Protein AF-A0A968WIB8-F1 (afdb_monomer)

Secondary structure (DSSP, 8-state):
-BTTBS---SBPPHHHHHHS-TT-THHHHHEE-EEE-TTS-EEEPPGGG-EE-TT-GGG-SS--TT---S---PPP-S--HHHHHHHHHHHHHHHHTS--HHHHHHHHHHHHHHTTT-GGGS-PPP-SHHHHHHHHHHHHHHHTTTSS-HHHHHHHTT-HHHHHHHHHHHHHHHHHT-TTSTTS-SEEEE-TT-SS--BSS-SSSPPPSSPPTT-EEEE-STTTS-HHHHHHTTTT--TTTTTSPPPPHHHHHH-TTPPPPTT-

Foldseek 3Di:
DFQPDEDQPAADALVLLPLDDQQQQLSCQQWPQWYAHPVLWIDGDASRSTGGRPPDQCPQPPRCRPPNDHDRPDDQDPDDQLNVLLVVLLVCLVVVQWGDPSSQVSLLVLQCVSNVNDSVPSPDQDTGSVSNNVSSLSSCCSRCPPNPCNLVSCVVVVNNVVVLVVVLVVLVCLQVCHPPNVFAEQKWKWATPDNDTDTPDGRRGYDDPDHDPNIDMDGYGHPPSDCVVSCPRCPPPDPQAVSDDWDDPVVCVVPVVDDTRPPD

Radius of gyration: 20.92 Å; Cα contacts (8 Å, |Δi|>4): 361; chains: 1; bounding box: 60×48×55 Å

Nearest PDB structures (foldseek):
  3ihv-assembly2_B  TM=7.021E-01  e=1.249E-07  Bacteroides thetaiotaomicron VPI-5482
  2wzh-assembly1_A  TM=3.037E-01  e=9.921E+00  Bacteroides thetaiotaomicron VPI-5482

pLDDT: mean 92.24, std 7.3, range [57.16, 98.94]

Solvent-accessible surface area (backbone atoms only — not comparable to full-atom values): 15477 Å² total; per-residue (Å²): 73,38,57,89,36,68,87,70,85,56,60,44,51,57,64,62,60,64,68,42,56,97,70,36,58,51,42,69,46,40,43,29,57,48,33,32,41,82,86,49,28,49,43,80,46,40,47,65,63,16,20,61,23,80,82,44,59,86,77,39,84,76,81,49,66,89,56,88,73,89,75,81,86,74,80,80,74,87,78,52,70,65,58,53,29,46,52,49,22,48,50,39,20,65,78,62,72,17,58,39,76,66,20,49,52,35,45,46,55,50,40,20,55,37,34,78,64,37,65,86,73,59,64,85,81,54,72,46,38,70,51,33,51,52,47,49,60,50,48,51,49,68,74,45,56,91,58,82,47,64,69,59,56,24,50,78,68,76,36,43,66,61,52,54,53,51,52,42,50,50,48,50,33,40,48,70,44,34,84,92,40,53,48,43,20,48,46,45,35,30,63,75,81,36,75,68,94,62,66,73,51,62,83,74,36,61,51,69,93,66,77,62,88,81,47,46,81,44,62,22,42,66,87,47,50,51,71,62,60,54,62,58,55,71,59,88,67,45,86,88,31,64,89,54,74,73,70,57,68,70,59,33,74,75,34,80,85,55,75,69,46,64,91,102

Mean predicted aligned error: 4.68 Å

Structure (mmCIF, N/CA/C/O backbone):
data_AF-A0A968WIB8-F1
#
_entry.id   AF-A0A968WIB8-F1
#
loop_
_atom_site.group_PDB
_atom_site.id
_atom_site.type_symbol
_atom_site.label_atom_id
_atom_site.label_alt_id
_atom_site.label_comp_id
_atom_site.label_asym_id
_atom_site.label_entity_id
_atom_site.label_seq_id
_atom_site.pdbx_PDB_ins_code
_atom_site.Cartn_x
_atom_site.Cartn_y
_atom_site.Cartn_z
_atom_site.occupancy
_atom_site.B_iso_or_equiv
_atom_site.auth_seq_id
_atom_site.auth_comp_id
_atom_site.auth_asym_id
_atom_site.auth_atom_id
_atom_site.pdbx_PDB_model_num
ATOM 1 N N . ARG A 1 1 ? -0.165 3.115 -17.075 1.00 80.50 1 ARG A N 1
ATOM 2 C CA . ARG A 1 1 ? -0.877 3.649 -18.266 1.00 80.50 1 AR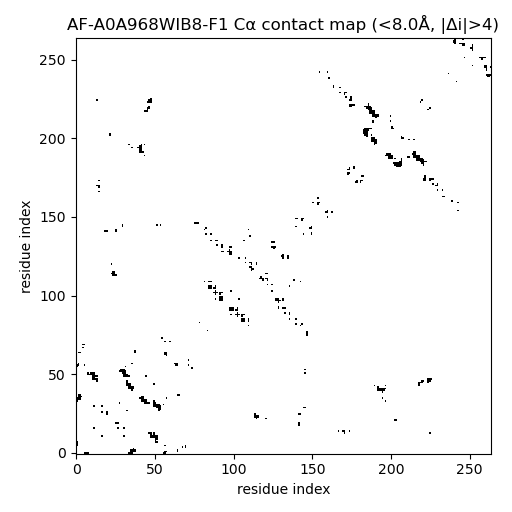G A CA 1
ATOM 3 C C . ARG A 1 1 ? -0.546 2.760 -19.459 1.00 80.50 1 ARG A C 1
ATOM 5 O O . ARG A 1 1 ? 0.463 2.068 -19.390 1.00 80.50 1 ARG A O 1
ATOM 12 N N . VAL A 1 2 ? -1.368 2.770 -20.509 1.00 80.50 2 VAL A N 1
ATOM 13 C CA . VAL A 1 2 ? -1.105 2.057 -21.773 1.00 80.50 2 VAL A CA 1
ATOM 14 C C . VAL A 1 2 ? -1.183 3.067 -22.911 1.00 80.50 2 VAL A C 1
ATOM 16 O O . VAL A 1 2 ? -2.222 3.701 -23.048 1.00 80.50 2 VAL A O 1
ATOM 19 N N . ASP A 1 3 ? -0.113 3.254 -23.683 1.00 82.81 3 ASP A N 1
ATOM 20 C CA . ASP A 1 3 ? -0.050 4.223 -24.795 1.00 82.81 3 ASP A CA 1
ATOM 21 C C . ASP A 1 3 ? -0.542 5.631 -24.395 1.00 82.81 3 ASP A C 1
ATOM 23 O O . ASP A 1 3 ? -1.421 6.225 -25.014 1.00 82.81 3 ASP A O 1
ATOM 27 N N . ASN A 1 4 ? -0.059 6.131 -23.252 1.00 78.50 4 ASN A N 1
ATOM 28 C CA . ASN A 1 4 ? -0.495 7.396 -22.644 1.00 78.50 4 ASN A CA 1
ATOM 29 C C . ASN A 1 4 ? -2.006 7.486 -22.296 1.00 78.50 4 ASN A C 1
ATOM 31 O O . ASN A 1 4 ? -2.505 8.555 -21.949 1.00 78.50 4 ASN A O 1
ATOM 35 N N . ARG A 1 5 ? -2.738 6.365 -22.327 1.00 79.69 5 ARG A N 1
ATOM 36 C CA . ARG A 1 5 ? -4.152 6.242 -21.937 1.00 79.69 5 ARG A CA 1
ATOM 37 C C . ARG A 1 5 ? -4.297 5.598 -20.558 1.00 79.69 5 ARG A C 1
ATOM 39 O O . ARG A 1 5 ? -3.466 4.794 -20.117 1.00 79.69 5 ARG A O 1
ATOM 46 N N . GLY A 1 6 ? -5.414 5.909 -19.905 1.00 74.69 6 GLY A N 1
ATOM 47 C CA . GLY A 1 6 ? -5.711 5.504 -18.535 1.00 74.69 6 GLY A CA 1
ATOM 48 C C . GLY A 1 6 ? -5.267 6.559 -17.524 1.00 74.69 6 GLY A C 1
ATOM 49 O O . GLY A 1 6 ? -4.248 7.233 -17.701 1.00 74.69 6 GLY A O 1
ATOM 50 N N . ASN A 1 7 ? -6.052 6.704 -16.459 1.00 67.31 7 ASN A N 1
ATOM 51 C CA . ASN A 1 7 ? -5.778 7.674 -15.411 1.00 67.31 7 ASN A CA 1
ATOM 52 C C . ASN A 1 7 ? -4.487 7.297 -14.655 1.00 67.31 7 ASN A C 1
ATOM 54 O O . ASN A 1 7 ? -4.222 6.128 -14.389 1.00 67.31 7 ASN A O 1
ATOM 58 N N . GLY A 1 8 ? -3.655 8.292 -14.351 1.00 70.19 8 GLY A N 1
ATOM 59 C CA . GLY A 1 8 ? -2.491 8.152 -13.470 1.00 70.19 8 GLY A CA 1
ATOM 60 C C . GLY A 1 8 ? -2.461 9.222 -12.383 1.00 70.19 8 GLY A C 1
ATOM 61 O O . GLY A 1 8 ? -1.379 9.584 -11.950 1.00 70.19 8 GLY A O 1
ATOM 62 N N . ALA A 1 9 ? -3.620 9.790 -12.039 1.00 73.94 9 ALA A N 1
ATOM 63 C CA . ALA A 1 9 ? -3.769 10.829 -11.025 1.00 73.94 9 ALA A CA 1
ATOM 64 C C . ALA A 1 9 ? -3.683 10.277 -9.595 1.00 73.94 9 ALA A C 1
ATOM 66 O O . ALA A 1 9 ? -3.374 11.027 -8.678 1.00 73.94 9 ALA A O 1
ATOM 67 N N . LEU A 1 10 ? -3.935 8.977 -9.403 1.00 82.12 10 LEU A N 1
ATOM 68 C CA . LEU A 1 10 ? -3.711 8.299 -8.129 1.00 82.12 10 LEU A CA 1
ATOM 69 C C . LEU A 1 10 ? -2.297 7.721 -8.115 1.00 82.12 10 LEU A C 1
ATOM 71 O O . LEU A 1 10 ? -2.035 6.669 -8.703 1.00 82.12 10 LEU A O 1
ATOM 75 N N . THR A 1 11 ? -1.386 8.442 -7.471 1.00 86.88 11 THR A N 1
ATOM 76 C CA . THR A 1 11 ? -0.007 8.010 -7.239 1.00 86.88 11 THR A CA 1
ATOM 77 C C . THR A 1 11 ? 0.104 7.290 -5.902 1.00 86.88 11 THR A C 1
ATOM 79 O O . THR A 1 11 ? -0.433 7.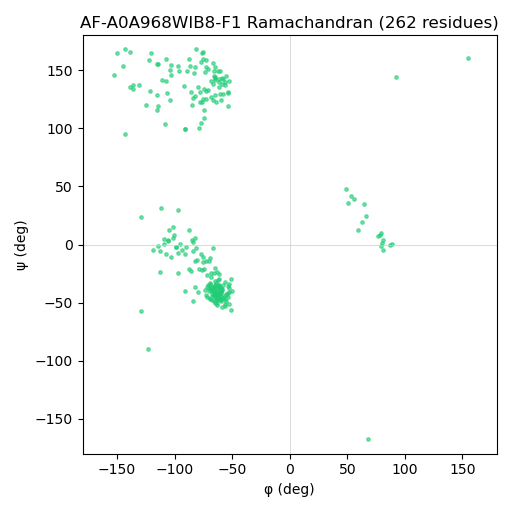760 -4.898 1.00 86.88 11 THR A O 1
ATOM 82 N N . VAL A 1 12 ? 0.827 6.175 -5.870 1.00 91.50 12 VAL A N 1
ATOM 83 C CA . VAL A 1 12 ? 1.180 5.494 -4.620 1.00 91.50 12 VAL A CA 1
ATOM 84 C C . VAL A 1 12 ? 2.401 6.197 -4.038 1.00 91.50 12 VAL A C 1
ATOM 86 O O . VAL A 1 12 ? 3.395 6.385 -4.736 1.00 91.50 12 VAL A O 1
ATOM 89 N N . LEU A 1 13 ? 2.334 6.598 -2.767 1.00 92.19 13 LEU A N 1
ATOM 90 C CA . LEU A 1 13 ? 3.478 7.226 -2.108 1.00 92.19 13 LEU A CA 1
ATOM 91 C C . LEU A 1 13 ? 4.647 6.230 -1.993 1.00 92.19 13 LEU A C 1
ATOM 93 O O . LEU A 1 13 ? 4.405 5.054 -1.700 1.00 92.19 13 LEU A O 1
ATOM 97 N N . PRO A 1 14 ? 5.907 6.683 -2.131 1.00 93.88 14 PRO A N 1
ATOM 98 C CA . PRO A 1 14 ? 7.088 5.841 -1.922 1.00 93.88 14 PRO A CA 1
ATOM 99 C C . PRO A 1 14 ? 7.072 5.071 -0.593 1.00 93.88 14 PRO A C 1
ATOM 101 O O . PRO A 1 14 ? 7.396 3.886 -0.548 1.00 93.88 14 PRO A O 1
ATOM 104 N N . THR A 1 15 ? 6.616 5.711 0.484 1.00 93.69 15 THR A N 1
ATOM 105 C CA . THR A 1 15 ? 6.463 5.088 1.807 1.00 93.69 15 THR A CA 1
ATOM 106 C C . THR A 1 15 ? 5.423 3.971 1.813 1.00 93.69 15 THR A C 1
ATOM 108 O O . THR A 1 15 ? 5.639 2.939 2.435 1.00 93.69 15 THR A O 1
ATOM 111 N N . THR A 1 16 ? 4.321 4.112 1.070 1.00 94.94 16 THR A N 1
ATOM 112 C CA . THR A 1 16 ? 3.328 3.038 0.910 1.00 94.94 16 THR A CA 1
ATOM 113 C C . THR A 1 16 ? 3.883 1.871 0.096 1.00 94.94 16 THR A C 1
ATOM 115 O O . THR A 1 16 ? 3.625 0.726 0.453 1.00 94.94 16 THR A O 1
ATOM 118 N N . PHE A 1 17 ? 4.670 2.128 -0.957 1.00 96.00 17 PHE A N 1
ATOM 119 C CA . PHE A 1 17 ? 5.332 1.065 -1.726 1.00 96.00 17 PHE A CA 1
ATOM 120 C C . PHE A 1 17 ? 6.230 0.201 -0.830 1.00 96.00 17 PHE A C 1
ATOM 122 O O . PHE A 1 17 ? 6.150 -1.025 -0.873 1.00 96.00 17 PHE A O 1
ATOM 129 N N . TYR A 1 18 ? 7.025 0.844 0.027 1.00 96.06 18 TYR A N 1
ATOM 130 C CA . TYR A 1 18 ? 7.938 0.166 0.949 1.00 96.06 18 TYR A CA 1
ATOM 131 C C . TYR A 1 18 ? 7.308 -0.297 2.266 1.00 96.06 18 TYR A C 1
ATOM 133 O O . TYR A 1 18 ? 7.955 -1.018 3.021 1.00 96.06 18 TYR A O 1
ATOM 141 N N . ALA A 1 19 ? 6.042 0.038 2.528 1.00 96.38 19 ALA A N 1
ATOM 142 C CA . ALA A 1 19 ? 5.283 -0.569 3.620 1.00 96.38 19 ALA A CA 1
ATOM 143 C C . ALA A 1 19 ? 4.975 -2.053 3.345 1.00 96.38 19 ALA A C 1
ATOM 145 O O . ALA A 1 19 ? 4.786 -2.831 4.281 1.00 96.38 19 ALA A O 1
ATOM 146 N N . TYR A 1 20 ? 4.952 -2.463 2.072 1.00 97.62 20 TYR A N 1
ATOM 147 C CA . TYR A 1 20 ? 4.936 -3.873 1.699 1.00 97.62 20 TYR A CA 1
ATOM 148 C C . TYR A 1 20 ? 6.337 -4.465 1.836 1.00 97.62 20 TYR A C 1
ATOM 150 O O . TYR A 1 20 ? 7.308 -3.930 1.296 1.00 97.62 20 TYR A O 1
ATOM 158 N N . THR A 1 21 ? 6.442 -5.617 2.492 1.00 95.38 21 THR A N 1
ATOM 159 C CA . THR A 1 21 ? 7.706 -6.361 2.565 1.00 95.38 21 THR A CA 1
ATOM 160 C C . THR A 1 21 ? 8.010 -7.069 1.240 1.00 95.38 21 THR A C 1
ATOM 162 O O . THR A 1 21 ? 7.138 -7.216 0.382 1.00 95.38 21 THR A O 1
ATOM 165 N N . ALA A 1 22 ? 9.251 -7.536 1.067 1.00 94.25 22 ALA A N 1
ATOM 166 C CA . ALA A 1 22 ? 9.724 -8.117 -0.191 1.00 94.25 22 ALA A CA 1
ATOM 167 C C . ALA A 1 22 ? 8.842 -9.248 -0.743 1.00 94.25 22 ALA A C 1
ATOM 169 O O . ALA A 1 22 ? 8.617 -9.304 -1.953 1.00 94.25 22 ALA A O 1
ATOM 170 N N . ASN A 1 23 ? 8.300 -10.086 0.144 1.00 96.00 23 ASN A N 1
ATOM 171 C CA . ASN A 1 23 ? 7.502 -11.259 -0.215 1.00 96.00 23 ASN A CA 1
ATOM 172 C C . ASN A 1 23 ? 5.985 -11.010 -0.219 1.00 96.00 23 ASN A C 1
ATOM 174 O O . ASN A 1 23 ? 5.218 -11.941 -0.466 1.00 96.00 23 ASN A O 1
ATOM 178 N N . ASP A 1 24 ? 5.531 -9.791 0.079 1.00 98.12 24 ASP A N 1
ATOM 179 C CA . ASP A 1 24 ? 4.106 -9.476 0.044 1.00 98.12 24 ASP A CA 1
ATOM 180 C C . ASP A 1 24 ? 3.632 -9.355 -1.412 1.00 98.12 24 ASP A C 1
ATOM 182 O O . ASP A 1 24 ? 3.943 -8.395 -2.123 1.00 98.12 24 ASP A O 1
ATOM 186 N N . THR A 1 25 ? 2.851 -10.340 -1.858 1.00 97.38 25 THR A N 1
ATOM 187 C CA . THR A 1 25 ? 2.376 -10.442 -3.248 1.00 97.38 25 THR A CA 1
ATOM 188 C C . THR A 1 25 ? 1.440 -9.298 -3.639 1.00 97.38 25 THR A C 1
ATOM 190 O O . THR A 1 25 ? 1.278 -8.998 -4.824 1.00 97.38 25 THR A O 1
ATOM 193 N N . ARG A 1 26 ? 0.841 -8.607 -2.658 1.00 98.06 26 ARG A N 1
ATOM 194 C CA . ARG A 1 26 ? -0.061 -7.478 -2.906 1.00 98.06 26 ARG A CA 1
ATOM 195 C C . ARG A 1 26 ? 0.672 -6.274 -3.462 1.00 98.06 26 ARG A C 1
ATOM 197 O O . ARG A 1 26 ? 0.048 -5.515 -4.197 1.00 98.06 26 ARG A O 1
ATOM 204 N N . ARG A 1 27 ? 1.966 -6.097 -3.160 1.00 97.00 27 ARG A N 1
ATOM 205 C CA . ARG A 1 27 ? 2.746 -4.954 -3.657 1.00 97.00 27 ARG A CA 1
ATOM 206 C C . ARG A 1 27 ? 2.636 -4.841 -5.168 1.00 97.00 27 ARG A C 1
ATOM 208 O O . ARG A 1 27 ? 2.274 -3.783 -5.663 1.00 97.00 27 ARG A O 1
ATOM 215 N N . ASP A 1 28 ? 2.886 -5.928 -5.891 1.00 93.88 28 ASP A N 1
ATOM 216 C CA . ASP A 1 28 ? 2.965 -5.896 -7.355 1.00 93.88 28 ASP A CA 1
ATOM 217 C C . ASP A 1 28 ? 1.576 -5.773 -8.011 1.00 93.88 28 ASP A C 1
ATOM 219 O O . ASP A 1 28 ? 1.448 -5.272 -9.134 1.00 93.88 28 ASP A O 1
ATOM 223 N N . VAL A 1 29 ? 0.513 -6.147 -7.285 1.00 94.19 29 VAL A N 1
ATOM 224 C CA . VAL A 1 29 ? -0.892 -5.941 -7.679 1.00 94.19 29 VAL A CA 1
ATOM 225 C C . VAL A 1 29 ? -1.356 -4.507 -7.399 1.00 94.19 29 VAL A C 1
ATOM 227 O O . VAL A 1 29 ? -2.044 -3.911 -8.227 1.00 94.19 29 VAL A O 1
ATOM 230 N N . THR A 1 30 ? -0.967 -3.928 -6.267 1.00 95.44 30 THR A N 1
ATOM 231 C CA . THR A 1 30 ? -1.376 -2.583 -5.843 1.00 95.44 30 THR A CA 1
ATOM 232 C C . THR A 1 30 ? -0.532 -1.488 -6.490 1.00 95.44 30 THR A C 1
ATOM 234 O O . THR A 1 30 ? -1.047 -0.433 -6.838 1.00 95.44 30 THR A O 1
ATOM 237 N N . CYS A 1 31 ? 0.764 -1.719 -6.676 1.00 94.81 31 CYS A N 1
ATOM 238 C CA . CYS A 1 31 ? 1.723 -0.721 -7.129 1.00 94.81 31 CYS A CA 1
ATOM 239 C C . CYS A 1 31 ? 2.143 -1.020 -8.569 1.00 94.81 31 CYS A C 1
ATOM 241 O O . CYS A 1 31 ? 2.957 -1.907 -8.824 1.00 94.81 31 CYS A O 1
ATOM 243 N N . ALA A 1 32 ? 1.618 -0.269 -9.536 1.00 93.31 32 ALA A N 1
ATOM 244 C CA . ALA A 1 32 ? 2.046 -0.406 -10.923 1.00 93.31 32 ALA A CA 1
ATOM 245 C C . ALA A 1 32 ? 3.404 0.286 -11.133 1.00 93.31 32 ALA A C 1
ATOM 247 O O . ALA A 1 32 ? 3.485 1.512 -11.230 1.00 93.31 32 ALA A O 1
ATOM 248 N N . THR A 1 33 ? 4.466 -0.513 -11.241 1.00 93.25 33 THR A N 1
ATOM 249 C CA . THR A 1 33 ? 5.867 -0.075 -11.406 1.00 93.25 33 THR A CA 1
ATOM 250 C C . THR A 1 33 ? 6.270 0.208 -12.856 1.00 93.25 33 THR A C 1
ATOM 252 O O . THR A 1 33 ? 7.423 0.531 -13.130 1.00 93.25 33 THR A O 1
ATOM 255 N N . TYR A 1 34 ? 5.335 0.110 -13.803 1.00 92.69 34 TYR A N 1
ATOM 256 C CA . TYR A 1 34 ? 5.600 0.292 -15.227 1.00 92.69 34 TYR A CA 1
ATOM 257 C C . TYR A 1 34 ? 4.455 1.007 -15.960 1.00 92.69 34 TYR A C 1
ATOM 259 O O . TYR A 1 34 ? 3.343 1.213 -15.455 1.00 92.69 34 TYR A O 1
ATOM 267 N N . ASN A 1 35 ? 4.757 1.408 -17.188 1.00 91.75 35 ASN A N 1
ATOM 268 C CA . ASN A 1 35 ? 3.817 1.776 -18.234 1.00 91.75 35 ASN A CA 1
ATOM 269 C C . ASN A 1 35 ? 3.927 0.784 -19.387 1.00 91.75 35 ASN A C 1
ATOM 271 O O . ASN A 1 35 ? 4.976 0.182 -19.581 1.00 91.75 35 ASN A O 1
ATOM 275 N N . VAL A 1 36 ? 2.858 0.651 -20.164 1.00 91.19 36 VAL A N 1
ATOM 276 C CA . VAL A 1 36 ? 2.860 -0.127 -21.403 1.00 91.19 36 VAL A CA 1
ATOM 277 C C . VAL A 1 36 ? 2.838 0.839 -22.584 1.00 91.19 36 VAL A C 1
ATOM 279 O O . VAL A 1 36 ? 2.034 1.772 -22.619 1.00 91.19 36 VAL A O 1
ATOM 282 N N . ASN A 1 37 ? 3.733 0.643 -23.541 1.00 90.12 37 ASN A N 1
ATOM 283 C CA . ASN A 1 37 ? 3.827 1.427 -24.768 1.00 90.12 37 ASN A CA 1
ATOM 284 C C . ASN A 1 37 ? 2.808 0.944 -25.813 1.00 90.12 37 ASN A C 1
ATOM 286 O O . ASN A 1 37 ? 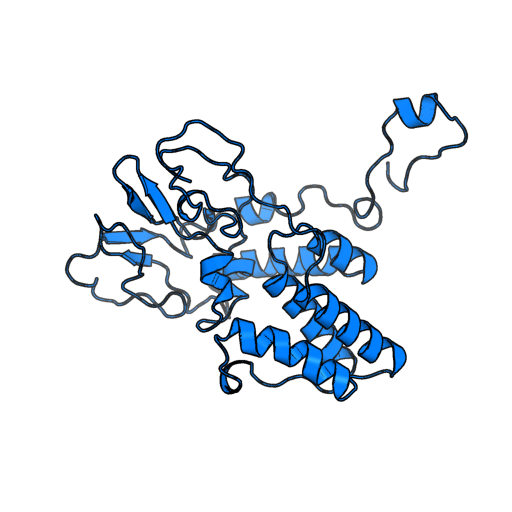2.233 -0.136 -25.685 1.00 90.12 37 ASN A O 1
ATOM 290 N 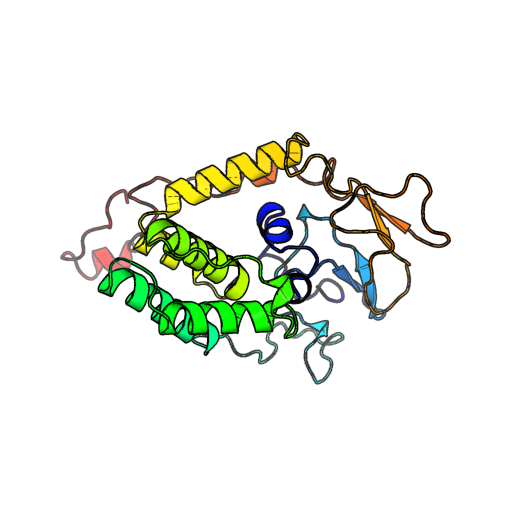N . ALA A 1 38 ? 2.614 1.716 -26.887 1.00 85.94 38 ALA A N 1
ATOM 291 C CA . ALA A 1 38 ? 1.727 1.351 -27.999 1.00 85.94 38 ALA A CA 1
ATOM 292 C C . ALA A 1 38 ? 2.036 -0.026 -28.614 1.00 85.94 38 ALA A C 1
ATOM 294 O O . ALA A 1 38 ? 1.130 -0.758 -29.000 1.00 85.94 38 ALA A O 1
ATOM 295 N N . ASN A 1 39 ? 3.319 -0.389 -28.683 1.00 87.62 39 ASN A N 1
ATOM 296 C CA . ASN A 1 39 ? 3.793 -1.670 -29.209 1.00 87.62 39 ASN A CA 1
ATOM 297 C C . ASN A 1 39 ? 3.724 -2.820 -28.182 1.00 87.62 39 ASN A C 1
ATOM 299 O O . ASN A 1 39 ? 4.218 -3.908 -28.459 1.00 87.62 39 ASN A O 1
ATOM 303 N N . GLY A 1 40 ? 3.155 -2.584 -26.996 1.00 88.50 40 GLY A N 1
ATOM 304 C CA . GLY A 1 40 ? 3.028 -3.572 -25.927 1.00 88.50 40 GLY A CA 1
ATOM 305 C C . GLY A 1 40 ? 4.285 -3.772 -25.080 1.00 88.50 40 GLY A C 1
ATOM 306 O O . GLY A 1 40 ? 4.219 -4.502 -24.093 1.00 88.50 40 GLY A O 1
ATOM 307 N N . THR A 1 41 ? 5.413 -3.130 -25.408 1.00 92.88 41 THR A N 1
ATOM 308 C CA . THR A 1 41 ? 6.591 -3.194 -24.537 1.00 92.88 41 THR A CA 1
ATOM 309 C C . THR A 1 41 ? 6.376 -2.356 -23.291 1.00 92.88 41 THR A C 1
ATOM 311 O O . THR A 1 41 ? 5.640 -1.368 -23.295 1.00 92.88 41 THR A O 1
ATOM 314 N N . ILE A 1 42 ? 7.035 -2.735 -22.209 1.00 92.56 42 ILE A N 1
ATOM 315 C CA . ILE A 1 42 ? 6.969 -1.992 -20.958 1.00 92.56 42 ILE A CA 1
ATOM 316 C C . ILE A 1 42 ? 8.055 -0.917 -20.885 1.00 92.56 42 ILE A C 1
ATOM 318 O O . ILE A 1 42 ? 9.161 -1.077 -21.402 1.00 92.56 42 ILE A O 1
ATOM 322 N N . ALA A 1 43 ? 7.748 0.165 -20.182 1.00 92.56 43 ALA A N 1
ATOM 323 C CA . ALA A 1 43 ? 8.706 1.160 -19.727 1.00 92.56 43 ALA A CA 1
ATOM 324 C C . ALA A 1 43 ? 8.624 1.251 -18.196 1.00 92.56 43 ALA A C 1
ATOM 326 O O . ALA A 1 43 ? 7.509 1.341 -17.667 1.00 92.56 43 ALA A O 1
ATOM 327 N N . PRO A 1 44 ? 9.750 1.221 -17.464 1.00 92.75 44 PRO A N 1
ATOM 328 C CA . PRO A 1 44 ? 9.722 1.346 -16.014 1.00 92.75 44 PRO A CA 1
ATOM 329 C C . PRO A 1 44 ? 9.206 2.723 -15.599 1.00 92.75 44 PRO A C 1
ATOM 331 O O . PRO A 1 44 ? 9.352 3.714 -16.316 1.00 92.75 44 PRO A O 1
ATOM 334 N N . ARG A 1 45 ? 8.621 2.787 -14.409 1.00 90.75 45 ARG A N 1
ATOM 335 C CA . ARG A 1 45 ? 8.350 4.043 -13.710 1.00 90.75 45 ARG A CA 1
ATOM 336 C C . ARG A 1 45 ? 9.452 4.310 -12.709 1.00 90.75 45 ARG A C 1
ATOM 338 O O . ARG A 1 45 ? 10.051 3.374 -12.197 1.00 90.75 45 ARG A O 1
ATOM 345 N N . GLN A 1 46 ? 9.678 5.577 -12.396 1.00 90.88 46 GLN A N 1
ATOM 346 C CA . GLN A 1 46 ? 10.415 5.931 -11.186 1.00 90.88 46 GLN A CA 1
ATOM 347 C C . GLN A 1 46 ? 9.534 5.683 -9.956 1.00 90.88 46 GLN A C 1
ATOM 349 O O . GLN A 1 46 ? 8.305 5.700 -10.056 1.00 90.88 46 GLN A O 1
ATOM 354 N N . LEU A 1 47 ? 10.148 5.528 -8.784 1.00 91.50 47 LEU A N 1
ATOM 355 C CA . LEU A 1 47 ? 9.439 5.293 -7.522 1.00 91.50 47 LEU A CA 1
ATOM 356 C C . LEU A 1 47 ? 8.353 6.350 -7.238 1.00 91.50 47 LEU A C 1
ATOM 358 O O . LEU A 1 47 ? 7.235 6.008 -6.866 1.00 91.50 47 LEU A O 1
ATOM 362 N N . ARG A 1 48 ? 8.638 7.633 -7.495 1.00 88.12 48 ARG A N 1
ATOM 363 C CA . ARG A 1 48 ? 7.665 8.736 -7.335 1.00 88.12 48 ARG A CA 1
ATOM 364 C C . ARG A 1 48 ? 6.516 8.743 -8.355 1.00 88.12 48 ARG A C 1
ATOM 366 O O . ARG A 1 48 ? 5.579 9.520 -8.214 1.00 88.12 48 ARG A O 1
ATOM 373 N N . GLU A 1 49 ? 6.606 7.943 -9.415 1.00 88.81 49 GLU A N 1
ATOM 374 C CA . GLU A 1 49 ? 5.627 7.897 -10.510 1.00 88.81 49 GLU A CA 1
ATOM 375 C C . GLU A 1 49 ? 4.748 6.646 -10.454 1.00 88.81 49 GLU A C 1
ATOM 377 O O . GLU A 1 49 ? 3.958 6.413 -11.377 1.00 88.81 49 GLU A O 1
ATOM 382 N N . ILE A 1 50 ? 4.906 5.817 -9.418 1.00 91.12 50 ILE A N 1
ATOM 383 C CA . ILE A 1 50 ? 4.090 4.625 -9.212 1.00 91.12 50 ILE A CA 1
ATOM 384 C C . ILE A 1 50 ? 2.635 5.049 -9.038 1.00 91.12 50 ILE A C 1
ATOM 386 O O . ILE A 1 50 ? 2.312 6.003 -8.331 1.00 91.12 50 ILE A O 1
ATOM 390 N N . VAL A 1 51 ? 1.747 4.324 -9.708 1.00 91.62 51 VAL A N 1
ATOM 391 C CA . VAL A 1 51 ? 0.301 4.552 -9.660 1.00 91.62 51 VAL A CA 1
ATOM 392 C C . VAL A 1 51 ? -0.409 3.315 -9.139 1.00 91.62 51 VAL A C 1
ATOM 394 O O . VAL A 1 51 ? 0.171 2.226 -9.118 1.00 91.62 51 VAL A O 1
ATOM 397 N N . ASP A 1 52 ? -1.668 3.485 -8.749 1.00 91.38 52 ASP A N 1
ATOM 398 C CA . ASP A 1 52 ? -2.517 2.355 -8.387 1.00 91.38 52 ASP A CA 1
ATOM 399 C C . ASP A 1 52 ? -2.630 1.351 -9.548 1.00 91.38 52 ASP A C 1
ATOM 401 O O . ASP A 1 52 ? -2.887 1.699 -10.706 1.00 91.38 52 ASP A O 1
ATOM 405 N N . GLY A 1 53 ? -2.387 0.091 -9.216 1.00 92.00 53 GLY A N 1
ATOM 406 C CA . GLY A 1 53 ? -2.386 -1.042 -10.117 1.00 92.00 53 GLY A CA 1
ATOM 407 C C . GLY A 1 53 ? -3.631 -1.920 -10.019 1.00 92.00 53 GLY A C 1
ATOM 408 O O . GLY A 1 53 ? -3.816 -2.763 -10.898 1.00 92.00 53 GLY A O 1
ATOM 409 N N . LYS A 1 54 ? -4.507 -1.746 -9.020 1.00 89.88 54 LYS A N 1
ATOM 410 C CA . LYS A 1 54 ? -5.681 -2.625 -8.847 1.00 89.88 54 LYS A CA 1
ATOM 411 C C . LYS A 1 54 ? -6.646 -2.572 -10.031 1.00 89.88 54 LYS A C 1
ATOM 413 O O . LYS A 1 54 ? -7.254 -3.580 -10.377 1.00 89.88 54 LYS A O 1
ATOM 418 N N . TYR A 1 55 ? -6.725 -1.422 -10.696 1.00 86.75 55 TYR A N 1
ATOM 419 C CA . TYR A 1 55 ? -7.618 -1.184 -11.835 1.00 86.75 55 TYR A CA 1
ATOM 420 C C . TYR A 1 55 ? -6.858 -1.013 -13.158 1.00 86.75 55 TYR A C 1
ATOM 422 O O . TYR A 1 55 ? -7.264 -0.247 -14.038 1.00 86.75 55 TYR A O 1
ATOM 430 N N . ARG A 1 56 ? -5.704 -1.682 -13.297 1.00 86.56 56 ARG A N 1
ATOM 431 C CA . ARG A 1 56 ? -4.818 -1.498 -14.450 1.00 86.56 56 ARG A CA 1
ATOM 432 C C . ARG A 1 56 ? -5.416 -2.033 -15.748 1.00 86.56 56 ARG A C 1
ATOM 434 O O . ARG A 1 56 ? -6.040 -3.090 -15.806 1.00 86.56 56 ARG A O 1
ATOM 441 N N . ARG A 1 57 ? -5.181 -1.280 -16.820 1.00 86.12 57 ARG A N 1
ATOM 442 C CA . ARG A 1 57 ? -5.806 -1.516 -18.123 1.00 86.12 57 ARG A CA 1
ATOM 443 C C . ARG A 1 57 ? -5.288 -2.768 -18.832 1.00 86.12 57 ARG A C 1
ATOM 445 O O . ARG A 1 57 ? -6.037 -3.427 -19.544 1.00 86.12 57 ARG A O 1
ATOM 452 N N . ASP A 1 58 ? -4.008 -3.067 -18.669 1.00 86.81 58 ASP A N 1
ATOM 453 C CA . ASP A 1 58 ? -3.308 -4.176 -19.316 1.00 86.81 58 ASP A CA 1
ATOM 454 C C . ASP A 1 58 ? -3.741 -5.558 -18.801 1.00 86.81 58 ASP A C 1
ATOM 456 O O . ASP A 1 58 ? -3.481 -6.554 -19.466 1.00 86.81 58 ASP A O 1
ATOM 460 N N . TRP A 1 59 ? -4.447 -5.625 -17.667 1.00 88.69 59 TRP A N 1
ATOM 461 C CA . TRP A 1 59 ? -4.991 -6.871 -17.106 1.00 88.69 59 TRP A CA 1
ATOM 462 C C . TRP A 1 59 ? -6.473 -7.099 -17.433 1.00 88.69 59 TRP A C 1
ATOM 464 O O . TRP A 1 59 ? -7.038 -8.127 -17.062 1.00 88.69 59 TRP A O 1
ATOM 474 N N . ILE A 1 60 ? -7.125 -6.162 -18.127 1.00 87.19 60 ILE A N 1
ATOM 475 C CA . ILE A 1 60 ? -8.525 -6.320 -18.530 1.00 87.19 60 ILE A CA 1
ATOM 476 C C . ILE A 1 60 ? -8.623 -7.374 -19.633 1.00 87.19 60 ILE A C 1
ATOM 478 O O . ILE A 1 60 ? -7.901 -7.318 -20.632 1.00 87.19 60 ILE A O 1
ATOM 482 N N . VAL A 1 61 ? -9.580 -8.289 -19.474 1.00 85.12 61 VAL A N 1
ATOM 483 C CA . VAL A 1 61 ? -9.934 -9.302 -20.470 1.00 85.12 61 VAL A CA 1
ATOM 484 C C . VAL A 1 61 ? -11.369 -9.051 -20.953 1.00 85.12 61 VAL A C 1
ATOM 486 O O . VAL A 1 61 ? -12.266 -8.951 -20.115 1.00 85.12 61 VAL A O 1
ATOM 489 N N . PRO A 1 62 ? -11.621 -8.970 -22.277 1.00 84.94 62 PRO A N 1
ATOM 490 C CA . PRO A 1 62 ? -10.651 -9.046 -23.378 1.00 84.94 62 PRO A CA 1
ATOM 491 C C . PRO A 1 62 ? -9.691 -7.846 -23.407 1.00 84.94 62 PRO A C 1
ATOM 493 O O . PRO A 1 62 ? -10.023 -6.776 -22.908 1.00 84.94 62 PRO A O 1
ATOM 496 N N . ASN A 1 63 ? -8.508 -8.022 -24.007 1.00 79.62 63 ASN A N 1
ATOM 497 C CA . ASN A 1 63 ? -7.460 -6.997 -24.059 1.00 79.62 63 ASN A CA 1
ATOM 498 C C . ASN A 1 63 ? -7.995 -5.666 -24.628 1.00 79.62 63 ASN A C 1
ATOM 500 O O . ASN A 1 63 ? -8.417 -5.591 -25.782 1.00 79.62 63 ASN A O 1
ATOM 504 N N . MET A 1 64 ? -7.926 -4.604 -23.820 1.00 77.12 64 MET A N 1
ATOM 505 C CA . MET A 1 64 ? -8.386 -3.255 -24.167 1.00 77.12 64 MET A CA 1
ATOM 506 C C . MET A 1 64 ? -7.249 -2.271 -24.477 1.00 77.12 64 MET A C 1
ATOM 508 O O . MET A 1 64 ? -7.498 -1.068 -24.553 1.00 77.12 64 MET A O 1
ATOM 512 N N . MET A 1 65 ? -6.004 -2.711 -24.663 1.00 78.19 65 MET A N 1
ATOM 513 C CA .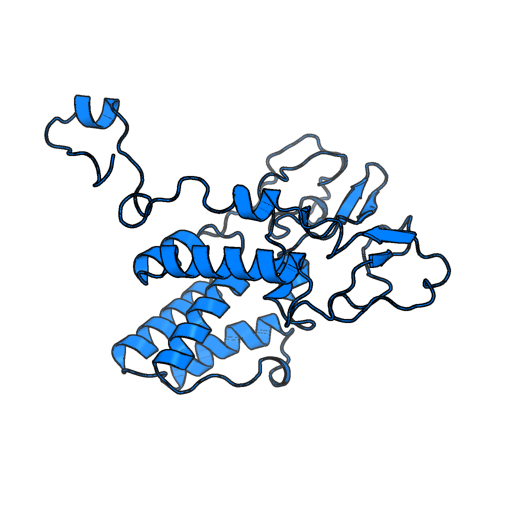 MET A 1 65 ? -4.841 -1.823 -24.820 1.00 78.19 65 MET A CA 1
ATOM 514 C C . MET A 1 65 ? -4.953 -0.855 -26.009 1.00 78.19 65 MET A C 1
ATOM 516 O O . MET A 1 65 ? -4.639 0.321 -25.856 1.00 78.19 65 MET A O 1
ATOM 520 N N . ALA A 1 66 ? -5.491 -1.299 -27.149 1.00 78.00 66 ALA A N 1
ATOM 521 C CA . ALA A 1 66 ? -5.666 -0.457 -28.340 1.00 78.00 66 ALA A CA 1
ATOM 522 C C . ALA A 1 66 ? -6.908 0.461 -28.294 1.00 78.00 66 ALA A C 1
ATOM 524 O O . ALA A 1 66 ? -7.031 1.390 -29.095 1.00 78.00 66 ALA A O 1
ATOM 525 N N . SER A 1 67 ? -7.837 0.224 -27.361 1.00 80.44 67 SER A N 1
ATOM 526 C CA . SER A 1 67 ? -9.088 0.986 -27.260 1.00 80.44 67 SER A CA 1
ATOM 527 C C . SER A 1 67 ? -8.846 2.426 -26.770 1.00 80.44 67 SER A C 1
ATOM 529 O O . SER A 1 67 ? -7.905 2.708 -26.026 1.00 80.44 67 SER A O 1
ATOM 531 N N . THR A 1 68 ? -9.690 3.374 -27.170 1.00 81.94 68 THR A N 1
ATOM 532 C CA . THR A 1 68 ? -9.684 4.757 -26.649 1.00 81.94 68 THR A CA 1
ATOM 533 C C . THR A 1 68 ? -10.598 4.937 -25.436 1.00 81.94 68 THR A C 1
ATOM 535 O O . THR A 1 68 ? -10.535 5.975 -24.777 1.00 81.94 68 THR A O 1
ATOM 538 N N . ALA A 1 69 ? -11.401 3.921 -25.096 1.00 81.06 69 ALA A N 1
ATOM 539 C CA . ALA A 1 69 ? -12.311 3.959 -23.956 1.00 81.06 69 ALA A CA 1
ATOM 540 C C . ALA A 1 69 ? -11.559 4.236 -22.644 1.00 81.06 69 ALA A C 1
ATOM 542 O O . ALA A 1 69 ? -10.445 3.743 -22.447 1.00 81.06 69 ALA A O 1
ATOM 543 N N . GLN A 1 70 ? -12.181 5.015 -21.756 1.00 76.75 70 GLN A N 1
ATOM 544 C CA . GLN A 1 70 ? -11.710 5.273 -20.385 1.00 76.75 70 GLN A CA 1
ATOM 545 C C . GLN A 1 70 ? -12.594 4.595 -19.324 1.00 76.75 70 GLN A C 1
ATOM 547 O O . GLN A 1 70 ? -12.320 4.702 -18.133 1.00 76.75 70 GLN A O 1
ATOM 552 N N . TYR A 1 71 ? -13.631 3.877 -19.761 1.00 76.44 71 TYR A N 1
ATOM 553 C CA . TYR A 1 71 ? -14.518 3.087 -18.917 1.00 76.44 71 TYR A CA 1
ATOM 554 C C . TYR A 1 71 ? -14.335 1.619 -19.279 1.00 76.44 71 TYR A C 1
ATOM 556 O O . TYR A 1 71 ? -14.542 1.227 -20.426 1.00 76.44 71 TYR A O 1
ATOM 564 N N . PHE A 1 72 ? -13.903 0.826 -18.305 1.00 76.62 72 PHE A N 1
ATOM 565 C CA . PHE A 1 72 ? -13.406 -0.531 -18.537 1.00 76.62 72 PHE A CA 1
ATOM 566 C C . PHE A 1 72 ? -14.330 -1.636 -18.025 1.00 76.62 72 PHE A C 1
ATOM 568 O O . PHE A 1 72 ? -13.953 -2.801 -18.063 1.00 76.62 72 PHE A O 1
ATOM 575 N N . GLY A 1 73 ? -15.513 -1.281 -17.512 1.00 80.31 73 GLY A N 1
ATOM 576 C CA . GLY A 1 73 ? -16.432 -2.248 -16.902 1.00 80.31 73 GLY A CA 1
ATOM 577 C C . GLY A 1 73 ? -15.857 -2.942 -15.661 1.00 80.31 73 GLY A C 1
ATOM 578 O O . GLY A 1 73 ? -16.331 -4.007 -15.283 1.00 80.31 73 GLY A O 1
ATOM 579 N N . LEU A 1 74 ? -14.823 -2.363 -15.044 1.00 85.81 74 LEU A N 1
ATOM 580 C CA . LEU A 1 74 ? -14.265 -2.852 -13.790 1.00 85.81 74 LEU A CA 1
ATOM 581 C C . LEU A 1 74 ? -15.233 -2.532 -12.651 1.00 85.81 74 LEU A C 1
ATOM 583 O O . LEU A 1 74 ? -15.697 -1.398 -12.524 1.00 85.81 74 LEU A O 1
ATOM 587 N N . ASN A 1 75 ? -15.514 -3.530 -11.817 1.00 89.62 75 ASN A N 1
ATOM 588 C CA . ASN A 1 75 ? -16.347 -3.344 -10.638 1.00 89.62 75 ASN A CA 1
ATOM 589 C C . ASN A 1 75 ? -15.551 -2.614 -9.556 1.00 89.62 75 ASN A C 1
ATOM 591 O O . ASN A 1 75 ? -14.480 -3.071 -9.152 1.00 89.62 75 ASN A O 1
ATOM 595 N N . TRP A 1 76 ? -16.098 -1.502 -9.068 1.00 90.31 76 TRP A N 1
ATOM 596 C CA . TRP A 1 76 ? -15.574 -0.855 -7.874 1.00 90.31 76 TRP A CA 1
ATOM 597 C C . TRP A 1 76 ? -15.943 -1.688 -6.646 1.00 90.31 76 TRP A C 1
ATOM 599 O O . TRP A 1 76 ? -17.115 -2.010 -6.433 1.00 90.31 76 TRP A O 1
ATOM 609 N N . VAL A 1 77 ? -14.943 -2.064 -5.853 1.00 92.56 77 VAL A N 1
ATOM 610 C CA . VAL A 1 77 ? -15.166 -2.869 -4.653 1.00 92.56 77 VAL A CA 1
ATOM 611 C C . VAL A 1 77 ? -15.769 -1.980 -3.569 1.00 92.56 77 VAL A C 1
ATOM 613 O O . VAL A 1 77 ? -15.127 -1.048 -3.100 1.00 92.56 77 VAL A O 1
ATOM 616 N N . MET A 1 78 ? -17.005 -2.285 -3.166 1.00 93.88 78 MET A N 1
ATOM 617 C CA . MET A 1 78 ? -17.666 -1.614 -2.037 1.00 93.88 78 MET A CA 1
ATOM 618 C C . MET A 1 78 ? -17.420 -2.332 -0.709 1.00 93.88 78 MET A C 1
ATOM 620 O O . MET A 1 78 ? -17.237 -1.692 0.317 1.00 93.88 78 MET A O 1
ATOM 624 N N . ILE A 1 79 ? -17.438 -3.665 -0.731 1.00 95.50 79 ILE A N 1
ATOM 625 C CA . ILE A 1 79 ? -17.136 -4.535 0.405 1.00 95.50 79 ILE A CA 1
ATOM 626 C C . ILE A 1 79 ? -16.609 -5.860 -0.137 1.00 95.50 79 ILE A C 1
ATOM 628 O O . ILE A 1 79 ? -17.037 -6.330 -1.195 1.00 95.50 79 ILE A O 1
ATOM 632 N N . ARG A 1 80 ? -15.682 -6.483 0.587 1.00 97.19 80 ARG A N 1
ATOM 633 C CA . ARG A 1 80 ? -15.174 -7.819 0.265 1.00 97.19 80 ARG A CA 1
ATOM 634 C C . ARG A 1 80 ? -14.748 -8.559 1.519 1.00 97.19 80 ARG A C 1
ATOM 636 O O . ARG A 1 80 ? -14.552 -7.967 2.573 1.00 97.19 80 ARG A O 1
ATOM 643 N N . TYR A 1 81 ? -14.566 -9.867 1.393 1.00 98.50 81 TYR A N 1
ATOM 644 C CA . TYR A 1 81 ? -14.396 -10.732 2.556 1.00 98.50 81 TYR A CA 1
ATOM 645 C C . TYR A 1 81 ? -13.189 -10.377 3.440 1.00 98.50 81 TYR A C 1
ATOM 647 O O . TYR A 1 81 ? -13.314 -10.410 4.656 1.00 98.50 81 TYR A O 1
ATOM 655 N N . SER A 1 82 ? -12.050 -9.960 2.872 1.00 98.56 82 SER A N 1
ATOM 656 C CA . SER A 1 82 ? -10.905 -9.520 3.690 1.00 98.56 82 SER A CA 1
ATOM 657 C C . SER A 1 82 ? -11.209 -8.272 4.525 1.00 98.56 82 SER A C 1
ATOM 659 O O . SER A 1 82 ? -10.709 -8.172 5.636 1.00 98.56 82 SER A O 1
ATOM 661 N N . ASP A 1 83 ? -12.043 -7.349 4.033 1.00 98.56 83 ASP A N 1
ATOM 662 C CA . ASP A 1 83 ? -12.481 -6.191 4.821 1.00 98.56 83 ASP A CA 1
ATOM 663 C C . ASP A 1 83 ? -13.363 -6.642 5.995 1.00 98.56 83 ASP A C 1
ATOM 665 O O . ASP A 1 83 ? -13.130 -6.244 7.132 1.00 98.56 83 ASP A O 1
ATOM 669 N N . VAL A 1 84 ? -14.291 -7.579 5.752 1.00 98.69 84 VAL A N 1
ATOM 670 C CA . VAL A 1 84 ? -15.122 -8.193 6.805 1.00 98.69 84 VAL A CA 1
ATOM 671 C C . VAL A 1 84 ? -14.271 -8.895 7.865 1.00 98.69 84 VAL A C 1
ATOM 673 O O . VAL A 1 84 ? -14.518 -8.711 9.051 1.00 98.69 84 VAL A O 1
ATOM 676 N N . LEU A 1 85 ? -13.255 -9.662 7.460 1.00 98.94 85 LEU A N 1
ATOM 677 C CA . LEU A 1 85 ? -12.340 -10.332 8.391 1.00 98.94 85 LEU A CA 1
ATOM 678 C C . LEU A 1 85 ? -11.569 -9.332 9.258 1.00 98.94 85 LEU A C 1
ATOM 680 O O . LEU A 1 85 ? -11.438 -9.549 10.459 1.00 98.94 85 LEU A O 1
ATOM 684 N N . LEU A 1 86 ? -11.087 -8.233 8.672 1.00 98.88 86 LEU A N 1
ATOM 685 C CA . LEU A 1 86 ? -10.354 -7.209 9.418 1.00 98.88 86 LEU A CA 1
ATOM 686 C C . LEU A 1 86 ? -11.275 -6.391 10.333 1.00 98.88 86 LEU A C 1
ATOM 688 O O . LEU A 1 86 ? -10.868 -6.077 11.444 1.00 98.88 86 LEU A O 1
ATOM 692 N N . MET A 1 87 ? -12.510 -6.089 9.916 1.00 98.69 87 MET A N 1
ATOM 693 C CA . MET A 1 87 ? -13.516 -5.471 10.793 1.00 98.69 87 MET A CA 1
ATOM 694 C C . MET A 1 87 ? -13.905 -6.397 11.950 1.00 98.69 87 MET A C 1
ATOM 696 O O . MET A 1 87 ? -14.048 -5.940 13.079 1.00 98.69 87 MET A O 1
ATOM 700 N N . PHE A 1 88 ? -14.048 -7.699 11.688 1.00 98.88 88 PHE A N 1
ATOM 701 C CA . PHE A 1 88 ? -14.310 -8.697 12.723 1.00 98.88 88 PHE A CA 1
ATOM 702 C C . PHE A 1 88 ? -13.154 -8.787 13.726 1.00 98.88 88 PHE A C 1
ATOM 704 O O . PHE A 1 88 ? -13.392 -8.724 14.928 1.00 98.88 88 PHE A O 1
ATOM 711 N N . ALA A 1 89 ? -11.907 -8.873 13.249 1.00 98.88 89 ALA A N 1
ATOM 712 C CA . ALA A 1 89 ? -10.728 -8.905 14.113 1.00 98.88 89 ALA A CA 1
ATOM 713 C C . ALA A 1 89 ? -10.609 -7.643 14.981 1.00 98.88 89 ALA A C 1
ATOM 715 O O . ALA A 1 89 ? -10.265 -7.733 16.157 1.00 98.88 89 ALA A O 1
ATOM 716 N N . GLU A 1 90 ? -10.926 -6.478 14.413 1.00 98.75 90 GLU A N 1
ATOM 717 C CA . GLU A 1 90 ? -10.974 -5.215 15.146 1.00 98.75 90 GLU A CA 1
ATOM 718 C C . GLU A 1 90 ? -12.048 -5.220 16.234 1.00 98.75 90 GLU A C 1
ATOM 720 O O . GLU A 1 90 ? -11.740 -4.963 17.393 1.00 98.75 90 GLU A O 1
ATOM 725 N N . ALA A 1 91 ? -13.288 -5.577 15.888 1.00 98.69 91 ALA A N 1
ATOM 726 C CA . ALA A 1 91 ? -14.390 -5.621 16.843 1.00 98.69 91 ALA A CA 1
ATOM 727 C C . ALA A 1 91 ? -14.110 -6.591 18.000 1.00 98.69 91 ALA A C 1
ATOM 729 O O . ALA A 1 91 ? -14.365 -6.260 19.154 1.00 98.69 91 ALA A O 1
ATOM 730 N N . GLU A 1 92 ? -13.546 -7.765 17.712 1.00 98.69 92 GLU A N 1
ATOM 731 C CA . GLU A 1 92 ? -13.146 -8.727 18.740 1.00 98.69 92 GLU A CA 1
ATOM 732 C C . GLU A 1 92 ? -12.062 -8.164 19.668 1.00 98.69 92 GLU A C 1
ATOM 734 O O . GLU A 1 92 ? -12.140 -8.378 20.878 1.00 98.69 92 GLU A O 1
ATOM 739 N N . ASN A 1 93 ? -11.077 -7.434 19.131 1.00 98.69 93 ASN A N 1
ATOM 740 C CA . ASN A 1 93 ? -10.024 -6.811 19.932 1.00 98.69 93 ASN A CA 1
ATOM 741 C C . ASN A 1 93 ? -10.586 -5.753 20.893 1.00 98.69 93 ASN A C 1
ATOM 743 O O . ASN A 1 93 ? -10.227 -5.739 22.069 1.00 98.69 93 ASN A O 1
ATOM 747 N N . GLU A 1 94 ? -11.493 -4.909 20.397 1.00 98.19 94 GLU A N 1
ATOM 748 C CA . GLU A 1 94 ? -12.180 -3.869 21.172 1.00 98.19 94 GLU A CA 1
ATOM 749 C C . GLU A 1 94 ? -13.078 -4.465 22.262 1.00 98.19 94 GLU A C 1
ATOM 751 O O . GLU A 1 94 ? -12.970 -4.111 23.435 1.00 98.19 94 GLU A O 1
ATOM 756 N N . LEU A 1 95 ? -13.940 -5.422 21.902 1.00 98.44 95 LEU A N 1
ATOM 757 C CA . LEU A 1 95 ? -14.916 -6.009 22.826 1.00 98.44 95 LEU A CA 1
ATOM 758 C C . LEU A 1 95 ? -14.268 -6.790 23.973 1.00 98.44 95 LEU A C 1
ATOM 760 O O . LEU A 1 95 ? -14.832 -6.847 25.065 1.00 98.44 95 LEU A O 1
ATOM 764 N N . ASN A 1 96 ? -13.106 -7.398 23.730 1.00 98.31 96 ASN A N 1
ATOM 765 C CA . ASN A 1 96 ? -12.440 -8.273 24.693 1.00 98.31 96 ASN A CA 1
ATOM 766 C C . ASN A 1 96 ? -11.206 -7.633 25.349 1.00 98.31 96 ASN A C 1
ATOM 768 O O . ASN A 1 96 ? -10.543 -8.294 26.150 1.00 98.31 96 ASN A O 1
ATOM 772 N N . ASN A 1 97 ? -10.897 -6.365 25.040 1.00 97.69 97 ASN A N 1
ATOM 773 C CA . ASN A 1 97 ? -9.686 -5.674 25.499 1.00 97.69 97 ASN A CA 1
ATOM 774 C C . ASN A 1 97 ? -8.403 -6.475 25.177 1.00 97.69 97 ASN A C 1
ATOM 776 O O . ASN A 1 97 ? -7.491 -6.613 25.998 1.00 97.69 97 ASN A O 1
ATOM 780 N N . GLY A 1 98 ? -8.368 -7.050 23.974 1.00 97.94 98 GLY A N 1
ATOM 781 C CA . GLY A 1 98 ? -7.288 -7.883 23.460 1.00 97.94 98 GLY A CA 1
ATOM 782 C C . GLY A 1 98 ? -7.770 -8.864 22.386 1.00 97.94 98 GLY A C 1
ATOM 783 O O . GLY A 1 98 ? -8.963 -9.166 22.309 1.00 97.94 98 GLY A O 1
ATOM 784 N N . PRO A 1 99 ? -6.860 -9.393 21.552 1.00 98.19 99 PRO A N 1
ATOM 785 C CA . PRO A 1 99 ? -7.232 -10.290 20.469 1.00 98.19 99 PRO A CA 1
ATOM 786 C C . PRO A 1 99 ? -7.734 -11.641 20.986 1.00 98.19 99 PRO A C 1
ATOM 788 O O . PRO A 1 99 ? -7.036 -12.349 21.715 1.00 98.19 99 PRO A O 1
ATOM 791 N N . THR A 1 100 ? -8.920 -12.051 20.538 1.00 98.56 100 THR A N 1
ATOM 792 C CA . THR A 1 100 ? -9.386 -13.433 20.700 1.00 98.56 100 THR A CA 1
ATOM 793 C C . THR A 1 100 ? -8.690 -14.358 19.699 1.00 98.56 100 THR A C 1
ATOM 795 O O . THR A 1 100 ? -8.129 -13.918 18.693 1.00 98.56 100 THR A O 1
ATOM 798 N N . ALA A 1 101 ? -8.765 -15.673 19.923 1.00 98.56 101 ALA A N 1
ATOM 799 C CA . ALA A 1 101 ? -8.255 -16.647 18.955 1.00 98.56 101 ALA A CA 1
ATOM 800 C C . ALA A 1 101 ? -8.924 -16.502 17.572 1.00 98.56 101 ALA A C 1
ATOM 802 O O . ALA A 1 101 ? -8.267 -16.673 16.548 1.00 98.56 101 ALA A O 1
ATOM 803 N N . ALA A 1 102 ? -10.213 -16.142 17.538 1.00 98.56 102 ALA A N 1
ATOM 804 C CA . ALA A 1 102 ? -10.937 -15.898 16.295 1.00 98.56 102 ALA A CA 1
ATOM 805 C C . ALA A 1 102 ? -10.460 -14.614 15.593 1.00 98.56 102 ALA A C 1
ATOM 807 O O . ALA A 1 102 ? -10.342 -14.600 14.367 1.00 98.56 102 ALA A O 1
ATOM 808 N N . ALA A 1 103 ? -10.143 -13.559 16.352 1.00 98.69 103 ALA A N 1
ATOM 809 C CA . ALA A 1 103 ? -9.576 -12.326 15.811 1.00 98.69 103 ALA A CA 1
ATOM 810 C C . ALA A 1 103 ? -8.220 -12.576 15.137 1.00 98.69 103 ALA A C 1
ATOM 812 O O . ALA A 1 103 ? -8.000 -12.148 14.002 1.00 98.69 103 ALA A O 1
ATOM 813 N N . ILE A 1 104 ? -7.338 -13.316 15.818 1.00 98.75 104 ILE A N 1
ATOM 814 C CA . ILE A 1 104 ? -6.014 -13.697 15.305 1.00 98.75 104 ILE A CA 1
ATOM 815 C C . ILE A 1 104 ? -6.163 -14.510 14.021 1.00 98.75 104 ILE A C 1
ATOM 817 O O . ILE A 1 104 ? -5.551 -14.163 13.016 1.00 98.75 104 ILE A O 1
ATOM 821 N N . ASP A 1 105 ? -7.026 -15.527 14.011 1.00 98.69 105 ASP A N 1
ATOM 822 C CA . ASP A 1 105 ? -7.270 -16.350 12.822 1.00 98.69 105 ASP A CA 1
ATOM 823 C C . ASP A 1 105 ? -7.807 -15.521 11.639 1.00 98.69 105 ASP A C 1
ATOM 825 O O . ASP A 1 105 ? -7.348 -15.675 10.505 1.00 98.69 105 ASP A O 1
ATOM 829 N N . ALA A 1 106 ? -8.734 -14.589 11.879 1.00 98.88 106 ALA A N 1
ATOM 830 C CA . ALA A 1 106 ? -9.255 -13.705 10.836 1.00 98.88 106 ALA A CA 1
ATOM 831 C C . ALA A 1 106 ? -8.171 -12.783 10.249 1.00 98.88 106 ALA A C 1
ATOM 833 O O . ALA A 1 106 ? -8.079 -12.637 9.026 1.00 98.88 106 ALA A O 1
ATOM 834 N N . PHE A 1 107 ? -7.332 -12.200 11.107 1.00 98.81 107 PHE A N 1
ATOM 835 C CA . PHE A 1 107 ? -6.194 -11.374 10.710 1.00 98.81 107 PHE A CA 1
ATOM 836 C C . PHE A 1 107 ? -5.154 -12.183 9.921 1.00 98.81 107 PHE A C 1
ATOM 838 O O . PHE A 1 107 ? -4.777 -11.811 8.806 1.00 98.81 107 PHE A O 1
ATOM 845 N N . GLU A 1 108 ? -4.733 -13.333 10.448 1.00 98.75 108 GLU A N 1
ATOM 846 C CA . GLU A 1 108 ? -3.730 -14.191 9.819 1.00 98.75 108 GLU A CA 1
ATOM 847 C C . GLU A 1 108 ? -4.214 -14.761 8.489 1.00 98.75 108 GLU A C 1
ATOM 849 O O . GLU A 1 108 ? -3.426 -14.825 7.552 1.00 98.75 108 GLU A O 1
ATOM 854 N N . LYS A 1 109 ? -5.506 -15.071 8.322 1.00 98.81 109 LYS A N 1
ATOM 855 C CA . LYS A 1 109 ? -6.068 -15.481 7.020 1.00 98.81 109 LYS A CA 1
ATOM 856 C C . LYS A 1 109 ? -5.810 -14.458 5.914 1.00 98.81 109 LYS A C 1
ATOM 858 O O . LYS A 1 109 ? -5.464 -14.841 4.793 1.00 98.81 109 LYS A O 1
ATOM 863 N N . VAL A 1 110 ? -5.960 -13.165 6.208 1.00 98.75 110 VAL A N 1
ATOM 864 C CA . VAL A 1 110 ? -5.681 -12.093 5.237 1.00 98.75 110 VAL A CA 1
ATOM 865 C C . VAL A 1 110 ? -4.193 -12.056 4.897 1.00 98.75 110 VAL A C 1
ATOM 867 O O . VAL A 1 110 ? -3.836 -12.009 3.714 1.00 98.75 110 VAL A O 1
ATOM 870 N N . ARG A 1 111 ? -3.332 -12.158 5.915 1.00 98.62 111 ARG A N 1
ATOM 871 C CA . ARG A 1 111 ? -1.873 -12.126 5.750 1.00 98.62 111 ARG A CA 1
ATOM 872 C C . A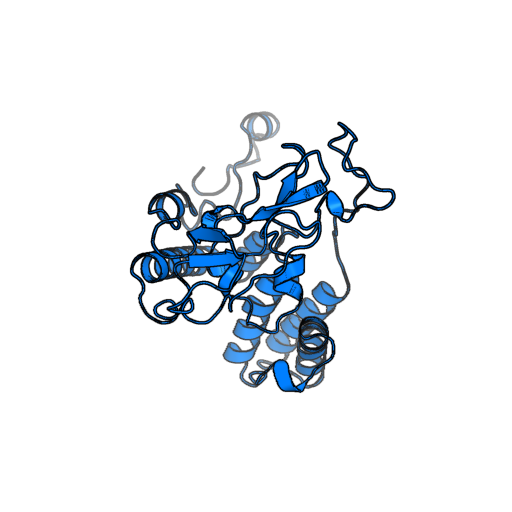RG A 1 111 ? -1.345 -13.350 5.022 1.00 98.62 111 ARG A C 1
ATOM 874 O O . ARG A 1 111 ? -0.627 -13.207 4.045 1.00 98.62 111 ARG A O 1
ATOM 881 N N . ILE A 1 112 ? -1.757 -14.553 5.403 1.00 98.62 112 ILE A N 1
ATOM 882 C CA . ILE A 1 112 ? -1.362 -15.801 4.740 1.00 98.62 112 ILE A CA 1
ATOM 883 C C . ILE A 1 112 ? -1.663 -15.709 3.243 1.00 98.62 112 ILE A C 1
ATOM 885 O O . ILE A 1 112 ? -0.795 -16.007 2.427 1.00 98.62 112 ILE A O 1
ATOM 889 N N . ARG A 1 113 ? -2.846 -15.208 2.859 1.00 98.50 113 ARG A N 1
ATOM 890 C CA . ARG A 1 113 ? -3.170 -14.972 1.445 1.00 98.50 113 ARG A CA 1
ATOM 891 C C . ARG A 1 113 ? -2.251 -13.924 0.818 1.00 98.50 113 ARG A C 1
ATOM 893 O O . ARG A 1 113 ? -1.775 -14.147 -0.291 1.00 98.50 113 ARG A O 1
ATOM 900 N N . ALA A 1 114 ? -1.986 -12.808 1.500 1.00 98.44 114 ALA A N 1
ATOM 901 C CA . ALA A 1 114 ? -1.055 -11.781 1.023 1.00 98.44 114 ALA A CA 1
ATOM 902 C C . ALA A 1 114 ? 0.355 -12.325 0.732 1.00 98.44 114 ALA A C 1
ATOM 904 O O . ALA A 1 114 ? 1.000 -11.884 -0.217 1.00 98.44 114 ALA A O 1
ATOM 905 N N . PHE A 1 115 ? 0.799 -13.336 1.476 1.00 98.25 115 PHE A N 1
ATOM 906 C CA . PHE A 1 115 ? 2.079 -14.022 1.278 1.00 98.25 115 PHE A CA 1
ATOM 907 C C . PHE A 1 115 ? 1.953 -15.326 0.468 1.00 98.25 115 PHE A C 1
ATOM 909 O O . PHE A 1 115 ? 2.713 -16.273 0.666 1.00 98.25 115 PHE A O 1
ATOM 916 N N . GLY A 1 116 ? 0.975 -15.407 -0.442 1.00 97.06 116 GLY A N 1
ATOM 917 C CA . GLY A 1 116 ? 0.842 -16.528 -1.380 1.00 97.06 116 GLY A CA 1
ATOM 918 C C . GLY A 1 116 ? 0.508 -17.872 -0.724 1.00 97.06 116 GLY A C 1
ATOM 919 O O . GLY A 1 116 ? 0.826 -18.922 -1.273 1.00 97.06 116 GLY A O 1
ATOM 920 N N . GLY A 1 117 ? -0.107 -17.854 0.459 1.00 97.81 117 GLY A N 1
ATOM 921 C CA . GLY A 1 117 ? -0.418 -19.047 1.247 1.00 97.81 117 GLY A CA 1
ATOM 922 C C . GLY A 1 117 ? 0.693 -19.471 2.210 1.00 97.81 117 GLY A C 1
ATOM 923 O O . GLY A 1 117 ? 0.524 -20.458 2.923 1.00 97.81 117 GLY A O 1
ATOM 924 N N . ASN A 1 118 ? 1.816 -18.749 2.266 1.00 97.38 118 ASN A N 1
ATOM 925 C CA . ASN A 1 118 ? 2.940 -19.121 3.114 1.00 97.38 118 ASN A CA 1
ATOM 926 C C . ASN A 1 118 ? 2.854 -18.477 4.507 1.00 97.38 118 ASN A C 1
ATOM 928 O O . ASN A 1 118 ? 3.245 -17.327 4.710 1.00 97.38 118 ASN A O 1
ATOM 932 N N . ALA A 1 119 ? 2.389 -19.256 5.485 1.00 97.00 119 ALA A N 1
ATOM 933 C CA . ALA A 1 119 ? 2.252 -18.808 6.868 1.00 97.00 119 ALA A CA 1
ATOM 934 C C . ALA A 1 119 ? 3.583 -18.430 7.542 1.00 97.00 119 ALA A C 1
ATOM 936 O O . ALA A 1 119 ? 3.576 -17.614 8.456 1.00 97.00 119 ALA A O 1
ATOM 937 N N . SER A 1 120 ? 4.737 -18.942 7.091 1.00 97.00 120 SER A N 1
ATOM 938 C CA . SER A 1 120 ? 6.023 -18.584 7.711 1.00 97.00 120 SER A CA 1
ATOM 939 C C . SER A 1 120 ? 6.482 -17.157 7.392 1.00 97.00 120 SER A C 1
ATOM 941 O O . SER A 1 120 ? 7.374 -16.638 8.059 1.00 97.00 120 SER A O 1
ATOM 943 N N . LEU A 1 121 ? 5.868 -16.509 6.396 1.00 96.88 121 LEU A N 1
ATOM 944 C CA . LEU A 1 121 ? 6.237 -15.169 5.936 1.00 96.88 121 LEU A CA 1
ATOM 945 C C . LEU A 1 121 ? 5.374 -14.054 6.537 1.00 96.88 121 LEU A C 1
ATOM 947 O O . LEU A 1 121 ? 5.692 -12.881 6.354 1.00 96.88 121 LEU A O 1
ATOM 951 N N . ILE A 1 122 ? 4.312 -14.388 7.278 1.00 96.12 122 ILE A N 1
ATOM 952 C CA . ILE A 1 122 ? 3.427 -13.380 7.879 1.00 96.12 122 ILE A CA 1
ATOM 953 C C . ILE A 1 122 ? 4.060 -12.709 9.112 1.00 96.12 122 ILE A C 1
ATOM 955 O O . ILE A 1 122 ? 3.566 -11.691 9.585 1.00 96.12 122 ILE A O 1
ATOM 959 N N . GLY A 1 123 ? 5.178 -13.223 9.631 1.00 94.56 123 GLY A N 1
ATOM 960 C CA . GLY A 1 123 ? 5.799 -12.717 10.858 1.00 94.56 123 GLY A CA 1
ATOM 961 C C . GLY A 1 123 ? 4.957 -12.988 12.110 1.00 94.56 123 GLY A C 1
ATOM 962 O O . GLY A 1 123 ? 4.017 -13.777 12.084 1.00 94.56 123 GLY A O 1
ATOM 963 N N . THR A 1 124 ? 5.303 -12.345 13.224 1.00 96.38 124 THR A N 1
ATOM 964 C CA . THR A 1 124 ? 4.615 -12.555 14.507 1.00 96.38 124 THR A CA 1
ATOM 965 C C . THR A 1 124 ? 3.355 -11.701 14.605 1.00 96.38 124 THR A C 1
ATOM 967 O O . THR A 1 124 ? 3.429 -10.477 14.482 1.00 96.38 124 THR A O 1
ATOM 970 N N . THR A 1 125 ? 2.214 -12.328 14.889 1.00 97.81 125 THR A N 1
ATOM 971 C CA . THR A 1 125 ? 0.974 -11.620 15.233 1.00 97.81 125 THR A CA 1
ATOM 972 C C . THR A 1 125 ? 1.046 -11.110 16.677 1.00 97.81 125 THR A C 1
ATOM 974 O O . THR A 1 125 ? 1.264 -11.912 17.590 1.00 97.81 125 THR A O 1
ATOM 977 N N . PRO A 1 126 ? 0.892 -9.796 16.927 1.00 97.62 126 PRO A N 1
ATOM 978 C CA . PRO A 1 126 ? 0.897 -9.265 18.287 1.00 97.62 126 PRO A CA 1
ATOM 979 C C . PRO A 1 126 ? -0.288 -9.779 19.109 1.00 97.62 126 PRO A C 1
ATOM 981 O O . PRO A 1 126 ? -1.394 -9.905 18.594 1.00 97.62 126 PRO A O 1
ATOM 984 N N . SER A 1 127 ? -0.064 -10.035 20.398 1.00 94.81 127 SER A N 1
ATOM 985 C CA . SER A 1 127 ? -1.085 -10.561 21.315 1.00 94.81 127 SER A CA 1
ATOM 986 C C . SER A 1 127 ? -1.604 -9.542 22.334 1.00 94.81 127 SER A C 1
ATOM 988 O O . SER A 1 127 ? -2.551 -9.839 23.057 1.00 94.81 127 SER A O 1
ATOM 990 N N . SER A 1 128 ? -0.998 -8.353 22.422 1.00 98.31 128 SER A N 1
ATOM 991 C CA . SER A 1 128 ? -1.529 -7.260 23.241 1.00 98.31 128 SER A CA 1
ATOM 992 C C . SER A 1 128 ? -2.613 -6.500 22.486 1.00 98.31 128 SER A C 1
ATOM 994 O O . SER A 1 128 ? -2.571 -6.421 21.259 1.00 98.31 128 SER A O 1
ATOM 996 N N . TYR A 1 129 ? -3.538 -5.888 23.226 1.00 98.56 129 TYR A N 1
ATOM 997 C CA . TYR A 1 129 ? -4.577 -5.025 22.665 1.00 98.56 129 TYR A CA 1
ATOM 998 C C . TYR A 1 129 ? -4.000 -3.955 21.724 1.00 98.56 129 TYR A C 1
ATOM 1000 O O . TYR A 1 129 ? -4.337 -3.931 20.540 1.00 98.56 129 TYR A O 1
ATOM 1008 N N . ASP A 1 130 ? -3.061 -3.135 22.213 1.00 98.56 130 ASP A N 1
ATOM 1009 C CA . ASP A 1 130 ? -2.471 -2.048 21.421 1.00 98.56 130 ASP A CA 1
ATOM 1010 C C . ASP A 1 130 ? -1.645 -2.573 20.244 1.00 98.56 130 ASP A C 1
ATOM 1012 O O . ASP A 1 130 ? -1.648 -1.999 19.153 1.00 98.56 130 ASP A O 1
ATOM 1016 N N . GLY A 1 131 ? -0.914 -3.670 20.454 1.00 98.62 131 GLY A N 1
ATOM 1017 C CA . GLY A 1 131 ? -0.090 -4.275 19.414 1.00 98.62 131 GLY A CA 1
ATOM 1018 C C . GLY A 1 131 ? -0.948 -4.810 18.274 1.00 98.62 131 GLY A C 1
ATOM 1019 O O . GLY A 1 131 ? -0.641 -4.576 17.105 1.00 98.62 131 GLY A O 1
ATOM 1020 N N . PHE A 1 132 ? -2.039 -5.496 18.608 1.00 98.81 132 PHE A N 1
ATOM 1021 C CA . PHE A 1 132 ? -2.942 -6.081 17.629 1.00 98.81 132 PHE A CA 1
ATOM 1022 C C . PHE A 1 132 ? -3.788 -5.016 16.927 1.00 98.81 132 PHE A C 1
ATOM 1024 O O . PHE A 1 132 ? -3.916 -5.059 15.705 1.00 98.81 132 PHE A O 1
ATOM 1031 N N . PHE A 1 133 ? -4.258 -3.995 17.651 1.00 98.81 133 PHE A N 1
ATOM 1032 C CA . PHE A 1 133 ? -4.920 -2.832 17.056 1.00 98.81 133 PHE A CA 1
ATOM 1033 C C . PHE A 1 133 ? -4.024 -2.152 16.013 1.00 98.81 133 PHE A C 1
ATOM 1035 O O . PHE A 1 133 ? -4.420 -1.980 14.861 1.00 98.81 133 PHE A O 1
ATOM 1042 N N . ASN A 1 134 ? -2.770 -1.845 16.362 1.00 98.56 134 ASN A N 1
ATOM 1043 C CA . ASN A 1 134 ? -1.823 -1.253 15.414 1.00 98.56 134 ASN A CA 1
ATOM 1044 C C . ASN A 1 134 ? -1.520 -2.180 14.226 1.00 98.56 134 ASN A C 1
ATOM 1046 O O . ASN A 1 134 ? -1.360 -1.703 13.098 1.00 98.56 134 ASN A O 1
ATOM 1050 N N . ALA A 1 135 ? -1.474 -3.496 14.451 1.00 98.56 135 ALA A N 1
ATOM 1051 C CA . ALA A 1 135 ? -1.337 -4.471 13.377 1.00 98.56 135 ALA A CA 1
ATOM 1052 C C . ALA A 1 135 ? -2.536 -4.422 12.416 1.00 98.56 135 ALA A C 1
ATOM 1054 O O . ALA A 1 135 ? -2.325 -4.381 11.206 1.00 98.56 135 ALA A O 1
ATOM 1055 N N . ILE A 1 136 ? -3.771 -4.331 12.920 1.00 98.75 136 ILE A N 1
ATOM 1056 C CA . ILE A 1 136 ? -4.984 -4.163 12.102 1.00 98.75 136 ILE A CA 1
ATOM 1057 C C . ILE A 1 136 ? -4.954 -2.840 11.334 1.00 98.75 136 ILE A C 1
ATOM 1059 O O . ILE A 1 136 ? -5.221 -2.830 10.132 1.00 98.75 136 ILE A O 1
ATOM 1063 N N . VAL A 1 137 ? -4.590 -1.730 11.984 1.00 98.62 137 VAL A N 1
ATOM 1064 C CA . VAL A 1 137 ? -4.474 -0.411 11.337 1.00 98.62 137 VAL A CA 1
ATOM 1065 C C . VAL A 1 137 ? -3.526 -0.478 10.138 1.00 98.62 137 VAL A C 1
ATOM 1067 O O . VAL A 1 137 ? -3.832 0.076 9.077 1.00 98.62 137 VAL A O 1
ATOM 1070 N N . ASN A 1 138 ? -2.387 -1.158 10.278 1.00 98.06 138 ASN A N 1
ATOM 1071 C CA . ASN A 1 138 ? -1.422 -1.336 9.194 1.00 98.06 138 ASN A CA 1
ATOM 1072 C C . ASN A 1 138 ? -1.926 -2.319 8.133 1.00 98.06 138 ASN A C 1
ATOM 1074 O O . ASN A 1 138 ? -1.845 -2.034 6.940 1.00 98.06 138 ASN A O 1
ATOM 1078 N N . GLU A 1 139 ? -2.507 -3.443 8.540 1.00 98.69 139 GLU A N 1
ATOM 1079 C CA . GLU A 1 139 ? -2.984 -4.466 7.613 1.00 98.69 139 GLU A CA 1
ATOM 1080 C C . GLU A 1 139 ? -4.144 -3.954 6.752 1.00 98.69 139 GLU A C 1
ATOM 1082 O O . GLU A 1 139 ? -4.166 -4.208 5.551 1.00 98.69 139 GLU A O 1
ATOM 1087 N N . ARG A 1 140 ? -5.049 -3.135 7.307 1.00 98.62 140 ARG A N 1
ATOM 1088 C CA . ARG A 1 140 ? -6.101 -2.449 6.536 1.00 98.62 140 ARG A CA 1
ATOM 1089 C C . ARG A 1 140 ? -5.520 -1.487 5.498 1.00 98.62 140 ARG A C 1
ATOM 1091 O O . ARG A 1 140 ? -6.051 -1.403 4.394 1.00 98.62 140 ARG A O 1
ATOM 1098 N N . MET A 1 141 ? -4.411 -0.802 5.801 1.00 97.81 141 MET A N 1
ATOM 1099 C CA . MET A 1 141 ? -3.713 0.053 4.828 1.00 97.81 141 MET A CA 1
ATOM 1100 C C . MET A 1 141 ? -3.174 -0.753 3.642 1.00 97.81 141 MET A C 1
ATOM 1102 O O . MET A 1 141 ? -3.351 -0.334 2.501 1.00 97.81 141 MET A O 1
ATOM 1106 N N . LEU A 1 142 ? -2.514 -1.882 3.916 1.00 98.12 142 LEU A N 1
ATOM 1107 C CA . LEU A 1 142 ? -1.893 -2.735 2.899 1.00 98.12 142 LEU A CA 1
ATOM 1108 C C . LEU A 1 142 ? -2.950 -3.480 2.077 1.00 98.12 142 LEU A C 1
ATOM 1110 O O . LEU A 1 142 ? -2.911 -3.512 0.851 1.00 98.12 142 LEU A O 1
ATOM 1114 N N . GLU A 1 143 ? -3.942 -4.052 2.748 1.00 98.31 143 GLU A N 1
ATOM 1115 C CA . GLU A 1 143 ? -4.965 -4.865 2.112 1.00 98.31 143 GLU A CA 1
ATOM 1116 C C . GLU A 1 143 ? -5.892 -4.020 1.229 1.00 98.31 143 GLU A C 1
ATOM 1118 O O . GLU A 1 143 ? -6.147 -4.367 0.072 1.00 98.31 143 GLU A O 1
ATOM 1123 N N . LEU A 1 144 ? -6.359 -2.883 1.752 1.00 97.19 144 LEU A N 1
ATOM 1124 C CA . LEU A 1 144 ? -7.402 -2.047 1.147 1.00 97.19 144 LEU A CA 1
ATOM 1125 C C . LEU A 1 144 ? -6.834 -0.812 0.425 1.00 97.19 144 LEU A C 1
ATOM 1127 O O . LEU A 1 144 ? -7.566 0.121 0.088 1.00 97.19 144 LEU A O 1
ATOM 1131 N N . CYS A 1 145 ? -5.524 -0.791 0.159 1.00 95.31 145 CYS A N 1
ATOM 1132 C CA . CYS A 1 145 ? -4.877 0.282 -0.595 1.00 95.31 145 CYS A CA 1
ATOM 1133 C C . CYS A 1 145 ? -5.576 0.487 -1.952 1.00 95.31 145 CYS A C 1
ATOM 1135 O O . CYS A 1 145 ? -5.832 -0.485 -2.656 1.00 95.31 145 CYS A O 1
ATOM 1137 N N . GLY A 1 146 ? -5.924 1.725 -2.309 1.00 91.88 146 GLY A N 1
ATOM 1138 C CA . GLY A 1 146 ? -6.642 2.026 -3.558 1.00 91.88 146 GLY A CA 1
ATOM 1139 C C . GLY A 1 146 ? -8.162 1.781 -3.534 1.00 91.88 146 GLY A C 1
ATOM 1140 O O . GLY A 1 146 ? -8.825 2.042 -4.531 1.00 91.88 146 GLY A O 1
ATOM 1141 N N . GLU A 1 147 ? -8.747 1.341 -2.413 1.00 94.06 147 GLU A N 1
ATOM 1142 C CA . GLU A 1 147 ? -10.197 1.056 -2.301 1.00 94.06 147 GLU A CA 1
ATOM 1143 C C . GLU A 1 147 ? -10.995 2.185 -1.614 1.00 94.06 147 GLU A C 1
ATOM 1145 O O . GLU A 1 147 ? -12.178 2.040 -1.332 1.00 94.06 147 GLU A O 1
ATOM 1150 N N . GLY A 1 148 ? -10.372 3.341 -1.352 1.00 92.69 148 GLY A N 1
ATOM 1151 C CA . GLY A 1 148 ? -11.076 4.544 -0.878 1.00 92.69 148 GLY A CA 1
ATOM 1152 C C . GLY A 1 148 ? -11.432 4.577 0.615 1.00 92.69 148 GLY A C 1
ATOM 1153 O O . GLY A 1 148 ? -12.138 5.482 1.047 1.00 92.69 148 GLY A O 1
ATOM 1154 N N . VAL A 1 149 ? -10.923 3.641 1.421 1.00 95.50 149 VAL A N 1
ATOM 1155 C CA . VAL A 1 149 ? -11.305 3.507 2.843 1.00 95.50 149 VAL A CA 1
ATOM 1156 C C . VAL A 1 149 ? -10.349 4.183 3.832 1.00 95.50 149 VAL A C 1
ATOM 1158 O O . VAL A 1 149 ? -10.757 4.559 4.928 1.00 95.50 149 VAL A O 1
ATOM 1161 N N . ARG A 1 150 ? -9.074 4.387 3.461 1.00 95.69 150 ARG A N 1
ATOM 1162 C CA . ARG A 1 150 ? -8.008 4.741 4.420 1.00 95.69 150 ARG A CA 1
ATOM 1163 C C . ARG A 1 150 ? -8.257 6.046 5.182 1.00 95.69 150 ARG A C 1
ATOM 1165 O O . ARG A 1 150 ? -7.990 6.084 6.377 1.00 95.69 150 ARG A O 1
ATOM 1172 N N . LYS A 1 151 ? -8.764 7.100 4.528 1.00 94.94 151 LYS A N 1
ATOM 1173 C CA . LYS A 1 151 ? -9.076 8.373 5.212 1.00 94.94 151 LYS A CA 1
ATOM 1174 C C . LYS A 1 151 ? -10.115 8.148 6.316 1.00 94.94 151 LYS A C 1
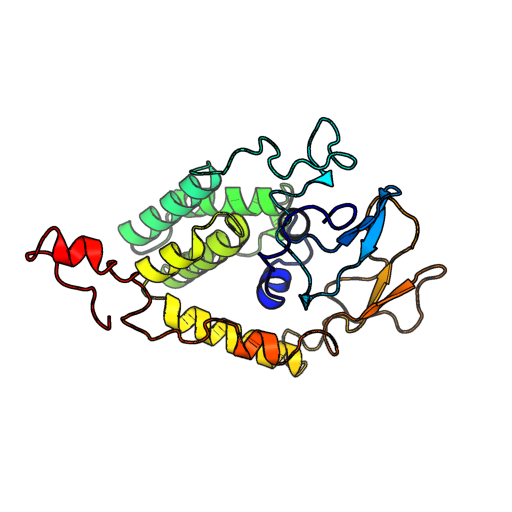ATOM 1176 O O . LYS A 1 151 ? -9.910 8.593 7.437 1.00 94.94 151 LYS A O 1
ATOM 1181 N N . PHE A 1 152 ? -11.191 7.429 6.007 1.00 96.00 152 PHE A N 1
ATOM 1182 C CA . PHE A 1 152 ? -12.282 7.168 6.947 1.00 96.00 152 PHE A CA 1
ATOM 1183 C C . PHE A 1 152 ? -11.851 6.262 8.098 1.00 96.00 152 PHE A C 1
ATOM 1185 O O . PHE A 1 152 ? -12.199 6.537 9.242 1.00 96.00 152 PHE A O 1
ATOM 1192 N N . ASP A 1 153 ? -11.035 5.247 7.805 1.00 98.00 153 ASP A N 1
ATOM 1193 C CA . ASP A 1 153 ? -10.392 4.409 8.817 1.00 98.00 153 ASP A CA 1
ATOM 1194 C C . ASP A 1 153 ? -9.566 5.249 9.802 1.00 98.00 153 ASP A C 1
ATOM 1196 O O . ASP A 1 153 ? -9.708 5.133 11.014 1.00 98.00 153 ASP A O 1
ATOM 1200 N N . LEU A 1 154 ? -8.746 6.171 9.305 1.00 98.06 154 LEU A N 1
ATOM 1201 C CA . LEU A 1 154 ? -7.949 7.023 10.182 1.00 98.06 154 LEU A CA 1
ATOM 1202 C C . LEU A 1 154 ? -8.787 8.029 10.979 1.00 98.06 154 LEU A C 1
ATOM 1204 O O . LEU A 1 154 ? -8.443 8.314 12.121 1.00 98.06 154 LEU A O 1
ATOM 1208 N N . ILE A 1 155 ? -9.882 8.546 10.418 1.00 97.12 155 ILE A N 1
ATOM 1209 C CA . ILE A 1 155 ? -10.787 9.456 11.138 1.00 97.12 155 ILE A CA 1
ATOM 1210 C C . ILE A 1 155 ? -11.479 8.732 12.292 1.00 97.12 155 ILE A C 1
ATOM 1212 O O . ILE A 1 155 ? -11.469 9.234 13.411 1.00 97.12 155 ILE A O 1
ATOM 1216 N N . ARG A 1 156 ? -12.051 7.543 12.055 1.00 97.38 156 ARG A N 1
ATOM 1217 C CA . ARG A 1 156 ? -12.791 6.806 13.099 1.00 97.38 156 ARG A CA 1
ATOM 1218 C C . ARG A 1 156 ? -11.903 6.345 14.257 1.00 97.38 156 ARG A C 1
ATOM 1220 O O . ARG A 1 156 ? -12.403 6.177 15.360 1.00 97.38 156 ARG A O 1
ATOM 1227 N N . TRP A 1 157 ? -10.605 6.177 14.015 1.00 97.69 157 TRP A N 1
ATOM 1228 C CA . TRP A 1 157 ? -9.617 5.886 15.056 1.00 97.69 157 TRP A CA 1
ATOM 1229 C C . TRP A 1 157 ? -8.991 7.132 15.685 1.00 97.69 157 TRP A C 1
ATOM 1231 O O . TRP A 1 157 ? -8.154 6.999 16.571 1.00 97.69 157 TRP A O 1
ATOM 1241 N N . ASN A 1 158 ? -9.350 8.333 15.221 1.00 96.62 158 ASN A N 1
ATOM 1242 C CA . ASN A 1 158 ? -8.704 9.584 15.613 1.00 96.62 158 ASN A CA 1
ATOM 1243 C C . ASN A 1 158 ? -7.176 9.584 15.365 1.00 96.62 158 ASN A C 1
ATOM 1245 O O . ASN A 1 158 ? -6.392 10.072 16.173 1.00 96.62 158 ASN A O 1
ATOM 1249 N N . LEU A 1 159 ? -6.747 9.004 14.237 1.00 97.81 159 LEU A N 1
ATOM 1250 C CA . LEU A 1 159 ? -5.342 8.832 13.844 1.00 97.81 159 LEU A CA 1
ATOM 1251 C C . LEU A 1 159 ? -4.949 9.627 12.589 1.00 97.81 159 LEU A C 1
ATOM 1253 O O . LEU A 1 159 ? -3.799 9.538 12.159 1.00 97.81 159 LEU A O 1
ATOM 1257 N N . LEU A 1 160 ? -5.870 10.363 11.953 1.00 97.00 160 LEU A N 1
ATOM 1258 C CA . LEU A 1 160 ? -5.601 11.004 10.657 1.00 97.00 160 LEU A CA 1
ATOM 1259 C C . LEU A 1 160 ? -4.424 11.982 10.723 1.00 97.00 160 LEU A C 1
ATOM 1261 O O . LEU A 1 160 ? -3.472 11.817 9.962 1.00 97.00 160 LEU A O 1
ATOM 1265 N N . GLU A 1 161 ? -4.460 12.944 11.645 1.00 96.19 161 GLU A N 1
ATOM 1266 C CA . GLU A 1 161 ? -3.379 13.917 11.836 1.00 96.19 161 GLU A CA 1
ATOM 1267 C C . GLU A 1 161 ? -2.038 13.221 12.094 1.00 96.19 161 GLU A C 1
ATOM 1269 O O . GLU A 1 161 ? -1.067 13.442 11.365 1.00 96.19 161 GLU A O 1
ATOM 1274 N N . GLN A 1 162 ? -2.009 12.322 13.083 1.00 96.94 162 GLN A N 1
ATOM 1275 C CA . GLN A 1 162 ? -0.804 11.595 13.470 1.00 96.94 162 GLN A CA 1
ATOM 1276 C C . GLN A 1 162 ? -0.192 10.851 12.276 1.00 96.94 162 GLN A C 1
ATOM 1278 O O . GLN A 1 162 ? 1.000 10.983 12.006 1.00 96.94 162 GLN A O 1
ATOM 1283 N N . ARG A 1 163 ? -0.996 10.095 11.517 1.00 96.88 163 ARG A N 1
ATOM 1284 C CA . ARG A 1 163 ? -0.482 9.320 10.379 1.00 96.88 163 ARG A CA 1
ATOM 1285 C C . ARG A 1 163 ? -0.021 10.202 9.225 1.00 96.88 163 ARG A C 1
ATOM 1287 O O . ARG A 1 163 ? 0.932 9.833 8.544 1.00 96.88 163 ARG A O 1
ATOM 1294 N N . LEU A 1 164 ? -0.651 11.353 8.991 1.00 95.81 164 LEU A N 1
ATOM 1295 C CA . LEU A 1 164 ? -0.171 12.300 7.980 1.00 95.81 164 LEU A CA 1
ATOM 1296 C C . LEU A 1 164 ? 1.204 12.860 8.366 1.00 95.81 164 LEU A C 1
ATOM 1298 O O . LEU A 1 164 ? 2.089 12.925 7.511 1.00 95.81 164 LEU A O 1
ATOM 1302 N N . ALA A 1 165 ? 1.404 13.208 9.640 1.00 94.94 165 ALA A N 1
ATOM 1303 C CA . ALA A 1 165 ? 2.694 13.667 10.153 1.00 94.94 165 ALA A CA 1
ATOM 1304 C C . ALA A 1 165 ? 3.774 12.573 10.063 1.00 94.94 165 ALA A C 1
ATOM 1306 O O . ALA A 1 165 ? 4.865 12.829 9.552 1.00 94.94 165 ALA A O 1
ATOM 1307 N N . GLU A 1 166 ? 3.456 11.339 10.468 1.00 95.88 166 GLU A N 1
ATOM 1308 C CA . GLU A 1 166 ? 4.366 10.189 10.364 1.00 95.88 166 GLU A CA 1
ATOM 1309 C C . GLU A 1 166 ? 4.805 9.936 8.917 1.00 95.88 166 GLU A C 1
ATOM 1311 O O . GLU A 1 166 ? 5.994 9.772 8.652 1.00 95.88 166 GLU A O 1
ATOM 1316 N N . VAL A 1 167 ? 3.873 9.945 7.958 1.00 94.94 167 VAL A N 1
ATOM 1317 C CA . VAL A 1 167 ? 4.201 9.701 6.545 1.00 94.94 167 VAL A CA 1
ATOM 1318 C C . VAL A 1 167 ? 5.052 10.830 5.961 1.00 94.94 167 VAL A C 1
ATOM 1320 O O . VAL A 1 167 ? 5.957 10.556 5.172 1.00 94.94 167 VAL A O 1
ATOM 1323 N N . LYS A 1 168 ? 4.817 12.090 6.354 1.00 93.19 168 LYS A N 1
ATOM 1324 C CA . LYS A 1 168 ? 5.685 13.214 5.961 1.00 93.19 168 LYS A CA 1
ATOM 1325 C C . LYS A 1 168 ? 7.112 13.018 6.460 1.00 93.19 168 LYS A C 1
ATOM 1327 O O . LYS A 1 168 ? 8.044 13.181 5.675 1.00 93.19 168 LYS A O 1
ATOM 1332 N N . GLN A 1 169 ? 7.276 12.625 7.723 1.00 93.94 169 GLN A N 1
ATOM 1333 C CA . GLN A 1 169 ? 8.597 12.348 8.282 1.00 93.94 169 GLN A CA 1
ATOM 1334 C C . GLN A 1 169 ? 9.269 11.173 7.566 1.00 93.94 169 GLN A C 1
ATOM 1336 O O . GLN A 1 169 ? 10.408 11.294 7.137 1.00 93.94 169 GLN A O 1
ATOM 1341 N N . GLN A 1 170 ? 8.544 10.079 7.326 1.00 93.88 170 GLN A N 1
ATOM 1342 C CA . GLN A 1 170 ? 9.067 8.928 6.588 1.00 93.88 170 GLN A CA 1
ATOM 1343 C C . GLN A 1 170 ? 9.523 9.288 5.168 1.00 93.88 170 GLN A C 1
ATOM 1345 O O . GLN A 1 170 ? 10.533 8.772 4.696 1.00 93.88 170 GLN A O 1
ATOM 1350 N N . LEU A 1 171 ? 8.798 10.170 4.472 1.00 92.31 171 LEU A N 1
ATOM 1351 C CA . LEU A 1 171 ? 9.228 10.680 3.170 1.00 92.31 171 LEU A CA 1
ATOM 1352 C C . LEU A 1 171 ? 10.511 11.512 3.295 1.00 92.31 171 LEU A C 1
ATOM 1354 O O . LEU A 1 171 ? 11.405 11.347 2.470 1.00 92.31 171 LEU A O 1
ATOM 1358 N N . ALA A 1 172 ? 10.623 12.364 4.318 1.00 91.62 172 ALA A N 1
ATOM 1359 C CA . ALA A 1 172 ? 11.837 13.138 4.581 1.00 91.62 172 ALA A CA 1
ATOM 1360 C C . ALA A 1 172 ? 13.042 12.231 4.879 1.00 91.62 172 ALA A C 1
ATOM 1362 O O . ALA A 1 172 ? 14.108 12.423 4.295 1.00 91.62 172 ALA A O 1
ATOM 1363 N N . ASP A 1 173 ? 12.856 11.200 5.705 1.00 92.38 173 ASP A N 1
ATOM 1364 C CA . ASP A 1 173 ? 13.884 10.206 6.022 1.00 92.38 173 ASP A CA 1
ATOM 1365 C C . ASP A 1 173 ? 14.320 9.444 4.764 1.00 92.38 173 ASP A C 1
ATOM 1367 O O . ASP A 1 173 ? 15.511 9.237 4.544 1.00 92.38 173 ASP A O 1
ATOM 1371 N N . MET A 1 174 ? 13.374 9.087 3.887 1.00 91.56 174 MET A N 1
ATOM 1372 C CA . MET A 1 174 ? 13.667 8.416 2.618 1.00 91.56 174 MET A CA 1
ATOM 1373 C C . MET A 1 174 ? 14.449 9.315 1.650 1.00 91.56 174 MET A C 1
ATOM 1375 O O . MET A 1 174 ? 15.378 8.838 1.000 1.00 91.56 174 MET A O 1
ATOM 1379 N N . VAL A 1 175 ? 14.121 10.611 1.574 1.00 88.38 175 VAL A N 1
ATOM 1380 C CA . VAL A 1 175 ? 14.883 11.604 0.787 1.00 88.38 175 VAL A CA 1
ATOM 1381 C C . VAL A 1 175 ? 16.299 11.770 1.334 1.00 88.38 175 VAL A C 1
ATOM 1383 O O . VAL A 1 175 ? 17.254 11.858 0.566 1.00 88.38 175 VAL A O 1
ATOM 1386 N N . ALA A 1 176 ? 16.441 11.797 2.658 1.00 89.19 176 ALA A N 1
ATOM 1387 C CA . ALA A 1 176 ? 17.726 11.930 3.331 1.00 89.19 176 ALA A CA 1
ATOM 1388 C C . ALA A 1 176 ? 18.549 10.627 3.351 1.00 89.19 176 ALA A C 1
ATOM 1390 O O . ALA A 1 176 ? 19.713 10.659 3.747 1.00 89.19 176 ALA A O 1
ATOM 1391 N N . GLY A 1 177 ? 17.971 9.495 2.930 1.00 89.88 177 GLY A N 1
ATOM 1392 C CA . GLY A 1 177 ? 18.619 8.184 2.998 1.00 89.88 177 GLY A CA 1
ATOM 1393 C C . GLY A 1 177 ? 18.886 7.732 4.435 1.00 89.88 177 GLY A C 1
ATOM 1394 O O . GLY A 1 177 ? 19.921 7.128 4.703 1.00 89.88 177 GLY A O 1
ATOM 1395 N N . LEU A 1 178 ? 17.994 8.068 5.369 1.00 92.81 178 LEU A N 1
ATOM 1396 C CA . LEU A 1 178 ? 18.082 7.661 6.770 1.00 92.81 178 LEU A CA 1
ATOM 1397 C C . LEU A 1 178 ? 17.428 6.286 6.985 1.00 92.81 178 LEU A C 1
ATOM 1399 O O . LEU A 1 178 ? 16.508 5.925 6.245 1.00 92.81 178 LEU A O 1
ATOM 1403 N N . PRO 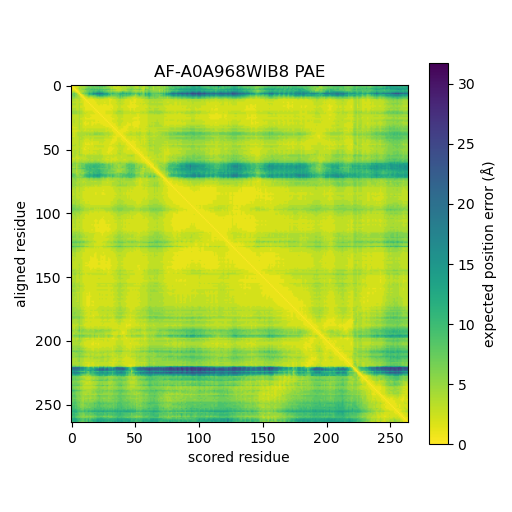A 1 179 ? 17.850 5.514 8.005 1.00 94.31 179 PRO A N 1
ATOM 1404 C CA . PRO A 1 179 ? 17.211 4.245 8.342 1.00 94.31 179 PRO A CA 1
ATOM 1405 C C . PRO A 1 179 ? 15.687 4.385 8.541 1.00 94.31 179 PRO A C 1
ATOM 1407 O O . PRO A 1 179 ? 15.248 5.367 9.140 1.00 94.31 179 PRO A O 1
ATOM 1410 N N . PRO A 1 180 ? 14.869 3.414 8.087 1.00 93.06 180 PRO A N 1
ATOM 1411 C CA . PRO A 1 180 ? 15.255 2.138 7.470 1.00 93.06 180 PRO A CA 1
ATOM 1412 C C . PRO A 1 180 ? 15.466 2.210 5.942 1.00 93.06 180 PRO A C 1
ATOM 1414 O O . PRO A 1 180 ? 15.507 1.177 5.278 1.00 93.06 180 PRO A O 1
ATOM 1417 N N . TYR A 1 181 ? 15.539 3.408 5.359 1.00 92.38 181 TYR A N 1
ATOM 1418 C CA . TYR A 1 181 ? 15.583 3.626 3.908 1.00 92.38 181 TYR A CA 1
ATOM 1419 C C . TYR A 1 181 ? 17.001 3.741 3.333 1.00 92.38 181 TYR A C 1
ATOM 1421 O O . TYR A 1 181 ? 17.171 3.828 2.117 1.00 92.38 181 TYR A O 1
ATOM 1429 N N . ASP A 1 182 ? 18.011 3.729 4.199 1.00 92.25 182 ASP A N 1
ATOM 1430 C CA . ASP A 1 182 ? 19.435 3.877 3.892 1.00 92.25 182 ASP A CA 1
ATOM 1431 C C . ASP A 1 182 ? 19.991 2.770 2.980 1.00 92.25 182 ASP A C 1
ATOM 1433 O O . ASP A 1 182 ? 20.939 3.000 2.232 1.00 92.25 182 ASP A O 1
ATOM 1437 N N . ASN A 1 183 ? 19.368 1.588 2.992 1.00 92.56 183 ASN A N 1
ATOM 1438 C CA . ASN A 1 183 ? 19.773 0.433 2.183 1.00 92.56 183 ASN A CA 1
ATOM 1439 C C . ASN A 1 183 ? 18.918 0.209 0.926 1.00 92.56 183 ASN A C 1
ATOM 1441 O O . ASN A 1 183 ? 19.102 -0.783 0.223 1.00 92.56 183 ASN A O 1
ATOM 1445 N N . LEU A 1 184 ? 17.991 1.115 0.610 1.00 93.44 184 LEU A N 1
ATOM 1446 C CA . LEU A 1 184 ? 17.169 0.980 -0.590 1.00 93.44 184 LEU A CA 1
ATOM 1447 C C . LEU A 1 184 ? 17.969 1.282 -1.870 1.00 93.44 184 LEU A C 1
ATOM 1449 O O . LEU A 1 184 ? 18.847 2.151 -1.872 1.00 93.44 184 LEU A O 1
ATOM 1453 N N . PRO A 1 185 ? 17.645 0.631 -3.003 1.00 93.81 185 PRO A N 1
ATOM 1454 C CA . PRO A 1 185 ? 18.353 0.860 -4.254 1.00 93.81 185 PRO A CA 1
ATOM 1455 C C . PRO A 1 185 ? 18.134 2.292 -4.753 1.00 93.81 185 PRO A C 1
ATOM 1457 O O . PRO A 1 185 ? 17.007 2.752 -4.925 1.00 93.81 185 PRO A O 1
ATOM 1460 N N . THR A 1 186 ? 19.220 2.997 -5.067 1.00 92.12 186 THR A N 1
ATOM 1461 C CA . THR A 1 186 ? 19.156 4.321 -5.714 1.00 92.12 186 THR A CA 1
ATOM 1462 C C . THR A 1 186 ? 18.896 4.224 -7.216 1.00 92.12 186 THR A C 1
ATOM 1464 O O . THR A 1 186 ? 18.411 5.175 -7.830 1.00 92.12 186 THR A O 1
ATOM 1467 N N . THR A 1 187 ? 19.184 3.062 -7.805 1.00 93.81 187 THR A N 1
ATOM 1468 C CA . THR A 1 187 ? 18.993 2.734 -9.220 1.00 93.81 187 THR A CA 1
ATOM 1469 C C . THR A 1 187 ? 18.379 1.346 -9.332 1.00 93.81 187 THR A C 1
ATOM 1471 O O . THR A 1 187 ? 18.810 0.426 -8.642 1.00 93.81 187 THR A O 1
ATOM 1474 N N . MET A 1 188 ? 17.404 1.191 -10.222 1.00 96.00 188 MET A N 1
ATOM 1475 C CA . MET A 1 188 ? 16.852 -0.107 -10.603 1.00 96.00 188 MET A CA 1
ATOM 1476 C C . MET A 1 188 ? 17.242 -0.440 -12.042 1.00 96.00 188 MET A C 1
ATOM 1478 O O . MET A 1 188 ? 17.239 0.433 -12.911 1.00 96.00 188 MET A O 1
ATOM 1482 N N . TYR A 1 189 ? 17.552 -1.705 -12.295 1.00 96.69 189 TYR A N 1
ATOM 1483 C CA . TYR A 1 189 ? 17.910 -2.256 -13.594 1.00 96.69 189 TYR A CA 1
ATOM 1484 C C . TYR A 1 189 ? 16.774 -3.124 -14.131 1.00 96.69 189 TYR A C 1
ATOM 1486 O O . TYR A 1 189 ? 16.125 -3.849 -13.378 1.00 96.69 189 TYR A O 1
ATOM 1494 N N . PHE A 1 190 ? 16.517 -3.036 -15.431 1.00 95.56 190 PHE A N 1
ATOM 1495 C CA . PHE A 1 190 ? 15.491 -3.816 -16.119 1.00 95.56 190 PHE A CA 1
ATOM 1496 C C . PHE A 1 190 ? 15.941 -4.173 -17.537 1.00 95.56 190 PHE A C 1
ATOM 1498 O O . PHE A 1 190 ? 16.677 -3.419 -18.179 1.00 95.56 190 PHE A O 1
ATOM 1505 N N . THR A 1 191 ? 15.421 -5.273 -18.074 1.00 95.19 191 THR A N 1
ATOM 1506 C CA . THR A 1 191 ? 15.665 -5.665 -19.466 1.00 95.19 191 THR A CA 1
ATOM 1507 C C . THR A 1 191 ? 14.673 -4.951 -20.404 1.00 95.19 191 THR A C 1
ATOM 1509 O O . THR A 1 191 ? 13.460 -5.116 -20.255 1.00 95.19 191 THR A O 1
ATOM 1512 N N . PRO A 1 192 ? 15.123 -4.137 -21.380 1.00 93.19 192 PRO A N 1
ATOM 1513 C CA . PRO A 1 192 ? 14.223 -3.404 -22.270 1.00 93.19 192 PRO A CA 1
ATOM 1514 C C . PRO A 1 192 ? 13.583 -4.305 -23.338 1.00 93.19 192 PRO A C 1
ATOM 1516 O O . PRO A 1 192 ? 14.095 -5.365 -23.684 1.00 93.19 192 PRO A O 1
ATOM 1519 N N . GLY A 1 193 ? 12.465 -3.852 -23.915 1.00 92.69 193 GLY A N 1
ATOM 1520 C CA . GLY A 1 193 ? 11.824 -4.517 -25.062 1.00 92.69 193 GLY A CA 1
ATOM 1521 C C . GLY A 1 193 ? 10.939 -5.721 -24.717 1.00 92.69 193 GLY A C 1
ATOM 1522 O O . GLY A 1 193 ? 10.396 -6.350 -25.620 1.00 92.69 193 GLY A O 1
ATOM 1523 N N . ILE A 1 194 ? 10.754 -6.016 -23.432 1.00 92.94 194 ILE A N 1
ATOM 1524 C CA . ILE A 1 194 ? 9.890 -7.096 -22.944 1.00 92.94 194 ILE A CA 1
ATOM 1525 C C . ILE A 1 194 ? 8.436 -6.627 -22.754 1.00 92.94 194 ILE A C 1
ATOM 1527 O O . ILE A 1 194 ? 8.158 -5.433 -22.629 1.00 92.94 194 ILE A O 1
ATOM 1531 N N . THR A 1 195 ? 7.493 -7.570 -22.727 1.00 89.94 195 THR A N 1
ATOM 1532 C CA . THR A 1 195 ? 6.050 -7.321 -22.511 1.00 89.94 195 THR A CA 1
ATOM 1533 C C . THR A 1 195 ? 5.608 -7.581 -21.066 1.00 89.94 195 THR A C 1
ATOM 1535 O O . THR A 1 195 ? 4.443 -7.390 -20.731 1.00 89.94 195 THR A O 1
ATOM 1538 N N . THR A 1 196 ? 6.523 -8.024 -20.201 1.00 87.69 196 THR A N 1
ATOM 1539 C CA . THR A 1 196 ? 6.298 -8.333 -18.779 1.00 87.69 196 THR A CA 1
ATOM 1540 C C . THR A 1 196 ? 7.438 -7.766 -17.952 1.00 87.69 196 THR A C 1
ATOM 1542 O O . THR A 1 196 ? 8.582 -7.959 -18.338 1.00 87.69 196 THR A O 1
ATOM 1545 N N . MET A 1 197 ? 7.169 -7.080 -16.838 1.00 85.81 197 MET A N 1
ATOM 1546 C CA . MET A 1 197 ? 8.239 -6.468 -16.037 1.00 85.81 197 MET A CA 1
ATOM 1547 C C . MET A 1 197 ? 8.824 -7.451 -15.035 1.00 85.81 197 MET A C 1
ATOM 1549 O O . MET A 1 197 ? 8.095 -8.064 -14.259 1.00 85.81 197 MET A O 1
ATOM 1553 N N . THR A 1 198 ? 10.146 -7.536 -14.994 1.00 90.50 198 THR A N 1
ATOM 1554 C CA . THR A 1 198 ? 10.895 -8.074 -13.859 1.00 90.50 198 THR A CA 1
ATOM 1555 C C . THR A 1 198 ? 12.108 -7.181 -13.657 1.00 90.50 198 THR A C 1
ATOM 1557 O O . THR A 1 198 ? 12.730 -6.753 -14.628 1.00 90.50 198 THR A O 1
ATOM 1560 N N . TRP A 1 199 ? 12.388 -6.839 -12.404 1.00 95.38 199 TRP A N 1
ATOM 1561 C CA . TRP A 1 199 ? 13.576 -6.071 -12.061 1.00 95.38 199 TRP A CA 1
ATOM 1562 C C . TRP A 1 199 ? 14.791 -6.994 -12.022 1.00 95.38 199 TRP A C 1
ATOM 1564 O O . TRP A 1 199 ? 14.726 -8.077 -11.442 1.00 95.38 199 TRP A O 1
ATOM 1574 N N . ASP A 1 200 ? 15.901 -6.547 -12.604 1.00 96.31 200 ASP A N 1
ATOM 1575 C CA . ASP A 1 200 ? 17.155 -7.307 -12.671 1.00 96.31 200 ASP A CA 1
ATOM 1576 C C . ASP A 1 200 ? 17.970 -7.197 -11.364 1.00 96.31 200 ASP A C 1
ATOM 1578 O O . ASP A 1 200 ? 19.023 -7.819 -11.217 1.00 96.31 200 ASP A O 1
ATOM 1582 N N . ASN A 1 201 ? 17.492 -6.408 -10.398 1.00 96.19 201 ASN A N 1
ATOM 1583 C CA . ASN A 1 201 ? 18.019 -6.319 -9.041 1.00 96.19 201 ASN A CA 1
ATOM 1584 C C . ASN A 1 201 ? 16.890 -6.238 -8.004 1.00 96.19 201 ASN A C 1
ATOM 1586 O O . ASN A 1 201 ? 15.733 -5.973 -8.332 1.00 96.19 201 ASN A O 1
ATOM 1590 N N . SER A 1 202 ? 17.250 -6.455 -6.737 1.00 95.62 202 SER A N 1
ATOM 1591 C CA . SER A 1 202 ? 16.320 -6.354 -5.612 1.00 95.62 202 SER A CA 1
ATOM 1592 C C . SER A 1 202 ? 15.745 -4.946 -5.489 1.00 95.62 202 SER A C 1
ATOM 1594 O O . SER A 1 202 ? 16.463 -3.958 -5.636 1.00 95.62 202 SER A O 1
ATOM 1596 N N . LEU A 1 203 ? 14.452 -4.874 -5.172 1.00 95.19 203 LEU A N 1
ATOM 1597 C CA . LEU A 1 203 ? 13.768 -3.639 -4.791 1.00 95.19 203 LEU A CA 1
ATOM 1598 C C . LEU A 1 203 ? 14.103 -3.200 -3.358 1.00 95.19 203 LEU A C 1
ATOM 1600 O O . LEU A 1 203 ? 13.796 -2.069 -3.003 1.00 95.19 203 LEU A O 1
ATOM 1604 N N . TYR A 1 204 ? 14.689 -4.078 -2.539 1.00 95.75 204 TYR A N 1
ATOM 1605 C CA . TYR A 1 204 ? 14.866 -3.883 -1.094 1.00 95.75 204 TYR A CA 1
ATOM 1606 C C . TYR A 1 204 ? 16.329 -3.861 -0.651 1.00 95.75 204 TYR A C 1
ATOM 1608 O O . TYR A 1 204 ? 16.593 -3.590 0.515 1.00 95.75 204 TYR A O 1
ATOM 1616 N N . ASP A 1 205 ? 17.257 -4.118 -1.571 1.00 95.19 205 ASP A N 1
ATOM 1617 C CA . ASP A 1 205 ? 18.692 -4.129 -1.304 1.00 95.19 205 ASP A CA 1
ATOM 1618 C C . ASP A 1 205 ? 19.406 -3.116 -2.208 1.00 95.19 205 ASP A C 1
ATOM 1620 O O . ASP A 1 205 ? 18.884 -2.776 -3.280 1.00 95.19 205 ASP A O 1
ATOM 1624 N N . PRO A 1 206 ? 20.618 -2.664 -1.838 1.00 95.31 206 PRO A N 1
ATOM 1625 C CA . PRO A 1 206 ? 21.392 -1.760 -2.670 1.00 95.31 206 PRO A CA 1
ATOM 1626 C C . PRO A 1 206 ? 21.610 -2.313 -4.082 1.00 95.31 206 PRO A C 1
ATOM 1628 O O . PRO A 1 206 ? 21.796 -3.515 -4.293 1.00 95.31 206 PRO A O 1
ATOM 1631 N N . ALA A 1 207 ? 21.622 -1.409 -5.061 1.00 94.69 207 ALA A N 1
ATOM 1632 C CA . ALA A 1 207 ? 21.868 -1.769 -6.450 1.00 94.69 207 ALA A CA 1
ATOM 1633 C C . ALA A 1 207 ? 23.244 -2.452 -6.604 1.00 94.69 207 ALA A C 1
ATOM 1635 O O . ALA A 1 207 ? 24.209 -2.047 -5.946 1.00 94.69 207 ALA A O 1
ATOM 1636 N N . PRO A 1 208 ? 23.375 -3.457 -7.490 1.00 95.62 208 PRO A N 1
ATOM 1637 C CA . PRO A 1 208 ? 24.661 -4.091 -7.736 1.00 95.62 208 PRO A CA 1
ATOM 1638 C C . PRO A 1 208 ? 25.665 -3.072 -8.286 1.00 95.62 208 PRO A C 1
ATOM 1640 O O . PRO A 1 208 ? 25.325 -2.222 -9.111 1.00 95.62 208 PRO A O 1
ATOM 1643 N N . VAL A 1 209 ? 26.927 -3.194 -7.861 1.00 93.75 209 VAL A N 1
ATOM 1644 C CA . VAL A 1 209 ? 28.023 -2.314 -8.310 1.00 93.75 209 VAL A CA 1
ATOM 1645 C C . VAL A 1 209 ? 28.245 -2.425 -9.820 1.00 93.75 209 VAL A C 1
ATOM 1647 O O . VAL A 1 209 ? 28.569 -1.442 -10.479 1.00 93.75 209 VAL A O 1
ATOM 1650 N N . THR A 1 210 ? 28.070 -3.628 -10.375 1.00 96.06 210 THR A N 1
ATOM 1651 C CA . THR A 1 210 ? 28.143 -3.874 -11.819 1.00 96.06 210 THR A CA 1
ATOM 1652 C C . THR A 1 210 ? 26.731 -4.056 -12.376 1.00 96.06 210 THR A C 1
ATOM 1654 O O . THR A 1 210 ? 26.024 -4.946 -11.896 1.00 96.06 210 THR A O 1
ATOM 1657 N N . PRO A 1 211 ? 26.313 -3.265 -13.383 1.00 96.50 211 PRO A N 1
ATOM 1658 C CA . PRO A 1 211 ? 25.025 -3.444 -14.041 1.00 96.50 211 PRO A CA 1
ATOM 1659 C C . PRO A 1 211 ? 24.862 -4.863 -14.613 1.00 96.50 211 PRO A C 1
ATOM 1661 O O . PRO A 1 211 ? 25.795 -5.365 -15.252 1.00 96.50 211 PRO A O 1
ATOM 1664 N N . PRO A 1 212 ? 23.690 -5.503 -14.451 1.00 96.81 212 PRO A N 1
ATOM 1665 C CA . PRO A 1 212 ? 23.387 -6.762 -15.125 1.00 96.81 212 PRO A CA 1
ATOM 1666 C C . PRO A 1 212 ? 23.539 -6.639 -16.650 1.00 96.81 212 PRO A C 1
ATOM 1668 O O . PRO A 1 212 ? 23.178 -5.623 -17.251 1.00 96.81 212 PRO A O 1
ATOM 1671 N N . THR A 1 213 ? 24.087 -7.665 -17.303 1.00 95.69 213 THR A N 1
ATOM 1672 C CA . THR A 1 213 ? 24.334 -7.643 -18.754 1.00 95.69 213 THR A CA 1
ATOM 1673 C C . THR A 1 213 ? 23.035 -7.473 -19.543 1.00 95.69 213 THR A C 1
ATOM 1675 O O . THR A 1 213 ? 22.086 -8.219 -19.340 1.00 95.69 213 THR A O 1
ATOM 1678 N N . GLY A 1 214 ? 23.006 -6.509 -20.469 1.00 93.25 214 GLY A N 1
ATOM 1679 C CA . GLY A 1 214 ? 21.831 -6.231 -21.306 1.00 93.25 214 GLY A CA 1
ATOM 1680 C C . GLY A 1 214 ? 20.727 -5.423 -20.614 1.00 93.25 214 GLY A C 1
ATOM 1681 O O . GLY A 1 214 ? 19.736 -5.087 -21.261 1.00 93.25 214 GLY A O 1
ATOM 1682 N N . SER A 1 215 ? 20.907 -5.073 -19.338 1.00 96.31 215 SER A N 1
ATOM 1683 C CA . SER A 1 215 ? 19.962 -4.233 -18.607 1.00 96.31 215 SER A CA 1
ATOM 1684 C C . SER A 1 215 ? 20.094 -2.752 -18.973 1.00 96.31 215 SER A C 1
ATOM 1686 O O . SER A 1 215 ? 21.125 -2.266 -19.440 1.00 96.31 215 SER A O 1
ATOM 1688 N N . THR A 1 216 ? 19.012 -2.022 -18.747 1.00 95.19 216 THR A N 1
ATOM 1689 C CA . THR A 1 216 ? 18.936 -0.560 -18.748 1.00 95.19 216 THR A CA 1
ATOM 1690 C C . THR A 1 216 ? 18.601 -0.089 -17.334 1.00 95.19 216 THR A C 1
ATOM 1692 O O . THR A 1 216 ? 18.015 -0.835 -16.555 1.00 95.19 216 THR A O 1
ATOM 1695 N N . ALA A 1 217 ? 18.967 1.144 -16.988 1.00 94.12 217 ALA A N 1
ATOM 1696 C CA . ALA A 1 217 ? 18.767 1.703 -15.655 1.00 94.12 217 ALA A CA 1
ATOM 1697 C C . ALA A 1 217 ? 17.599 2.700 -15.597 1.00 94.12 217 ALA A C 1
ATOM 1699 O O . ALA A 1 217 ? 17.335 3.437 -16.549 1.00 94.12 217 ALA A O 1
ATOM 1700 N N . VAL A 1 218 ? 16.955 2.780 -14.435 1.00 92.62 218 VAL A N 1
ATOM 1701 C CA . VAL A 1 218 ? 16.047 3.857 -14.037 1.00 92.62 218 VAL A CA 1
ATOM 1702 C C . VAL A 1 218 ? 16.435 4.349 -12.643 1.00 92.62 218 VAL A C 1
ATOM 1704 O O . VAL A 1 218 ? 16.745 3.560 -11.750 1.00 92.62 218 VAL A O 1
ATOM 1707 N N . ALA A 1 219 ? 16.431 5.665 -12.449 1.00 91.25 219 ALA A N 1
ATOM 1708 C CA . ALA A 1 219 ? 16.640 6.249 -11.129 1.00 91.25 219 ALA A CA 1
ATOM 1709 C C . ALA A 1 219 ? 15.485 5.876 -10.181 1.00 91.25 219 ALA A C 1
ATOM 1711 O O . ALA A 1 219 ? 14.324 5.855 -10.597 1.00 91.25 219 ALA A O 1
ATOM 1712 N N . TRP A 1 220 ? 15.800 5.600 -8.913 1.00 91.31 220 TRP A N 1
ATOM 1713 C CA . TRP A 1 220 ? 14.840 5.063 -7.946 1.00 91.31 220 TRP A CA 1
ATOM 1714 C C . TRP A 1 220 ? 14.686 5.936 -6.691 1.00 91.31 220 TRP A C 1
ATOM 1716 O O . TRP A 1 220 ? 13.843 6.825 -6.721 1.00 91.31 220 TRP A O 1
ATOM 1726 N N . THR A 1 221 ? 15.445 5.767 -5.601 1.00 81.94 221 THR A N 1
ATOM 1727 C CA . THR A 1 221 ? 15.177 6.498 -4.335 1.00 81.94 221 THR A CA 1
ATOM 1728 C C . THR A 1 221 ? 15.764 7.917 -4.254 1.00 81.94 221 THR A C 1
ATOM 1730 O O . THR A 1 221 ? 15.037 8.851 -3.930 1.00 81.94 221 THR A O 1
ATOM 1733 N N . SER A 1 222 ? 17.043 8.130 -4.580 1.00 65.56 222 SER A N 1
ATOM 1734 C CA . SER A 1 222 ? 17.773 9.337 -4.132 1.00 65.56 222 SER A CA 1
ATOM 1735 C C . SER A 1 222 ? 17.677 10.582 -5.024 1.00 65.56 222 SER A C 1
ATOM 1737 O O . SER A 1 222 ? 17.898 11.689 -4.545 1.00 65.56 222 SER A O 1
ATOM 1739 N N . SER A 1 223 ? 17.343 10.450 -6.310 1.00 57.16 223 SER A N 1
ATOM 1740 C CA . SER A 1 223 ? 17.179 11.602 -7.220 1.00 57.16 223 SER A CA 1
ATOM 1741 C C . SER A 1 223 ? 15.740 11.819 -7.685 1.00 57.16 223 SER A C 1
ATOM 1743 O O . SER A 1 223 ? 15.451 12.807 -8.360 1.00 57.16 223 SER A O 1
ATOM 1745 N N . THR A 1 224 ? 14.826 10.906 -7.336 1.00 62.03 224 THR A N 1
ATOM 1746 C CA . THR A 1 224 ? 13.448 10.937 -7.846 1.00 62.03 224 THR A CA 1
ATOM 1747 C C . THR A 1 224 ? 12.407 11.244 -6.780 1.00 62.03 224 THR A C 1
ATOM 1749 O O . THR A 1 224 ? 11.363 11.788 -7.124 1.00 62.03 224 THR A O 1
ATOM 1752 N N . ILE A 1 225 ? 12.667 10.994 -5.493 1.00 69.31 225 ILE A N 1
ATOM 1753 C CA . ILE A 1 225 ? 11.773 11.454 -4.427 1.00 69.31 225 ILE A CA 1
ATOM 1754 C C . ILE A 1 225 ? 12.057 12.938 -4.203 1.00 69.31 225 ILE A C 1
ATOM 1756 O O . ILE A 1 225 ? 13.053 13.323 -3.600 1.00 69.31 225 ILE A O 1
ATOM 1760 N N . GLN A 1 226 ? 11.208 13.784 -4.773 1.00 66.62 226 GLN A N 1
ATOM 1761 C CA . GLN A 1 226 ? 11.355 15.231 -4.673 1.00 66.62 226 GLN A CA 1
ATOM 1762 C C . GLN A 1 226 ? 10.757 15.726 -3.356 1.00 66.62 226 GLN A C 1
ATOM 1764 O O . GLN A 1 226 ? 9.724 15.213 -2.919 1.00 66.62 226 GLN A O 1
ATOM 1769 N N . THR A 1 227 ? 11.337 16.786 -2.785 1.00 68.12 227 THR A N 1
ATOM 1770 C CA . THR A 1 227 ? 10.739 17.534 -1.661 1.00 68.12 227 THR A CA 1
ATOM 1771 C C . THR A 1 227 ? 9.290 17.928 -1.950 1.00 68.12 227 THR A C 1
ATOM 1773 O O . THR A 1 227 ? 8.455 17.906 -1.055 1.00 68.12 227 THR A O 1
ATOM 1776 N N . THR A 1 228 ? 8.945 18.132 -3.224 1.00 75.06 228 THR A N 1
ATOM 1777 C CA . THR A 1 228 ? 7.579 18.404 -3.677 1.00 75.06 228 THR A CA 1
ATOM 1778 C C . THR A 1 228 ? 6.552 17.370 -3.205 1.00 75.06 228 THR A C 1
ATOM 1780 O O . THR A 1 228 ? 5.427 17.756 -2.921 1.00 75.06 228 THR A O 1
ATOM 1783 N N . LEU A 1 229 ? 6.891 16.076 -3.078 1.00 81.62 229 LEU A N 1
ATOM 1784 C CA . LEU A 1 229 ? 5.946 15.079 -2.544 1.00 81.62 229 LEU A CA 1
ATOM 1785 C C . LEU A 1 229 ? 5.612 15.327 -1.066 1.00 81.62 229 LEU A C 1
ATOM 1787 O O . LEU A 1 229 ? 4.475 15.106 -0.654 1.00 81.62 229 LEU A O 1
ATOM 1791 N N . ILE A 1 230 ? 6.589 15.797 -0.287 1.00 83.75 230 ILE A N 1
ATOM 1792 C CA . ILE A 1 230 ? 6.411 16.170 1.122 1.00 83.75 230 ILE A CA 1
ATOM 1793 C C . ILE A 1 230 ? 5.516 17.411 1.210 1.00 83.75 230 ILE A C 1
ATOM 1795 O O . ILE A 1 230 ? 4.596 17.446 2.027 1.00 83.75 230 ILE A O 1
ATOM 1799 N N . ASP A 1 231 ? 5.744 18.385 0.324 1.00 83.38 231 ASP A N 1
ATOM 1800 C CA . ASP A 1 231 ? 5.026 19.662 0.310 1.00 83.38 231 ASP A CA 1
ATOM 1801 C C . ASP A 1 231 ? 3.551 19.516 -0.098 1.00 83.38 231 ASP A C 1
ATOM 1803 O O . ASP A 1 231 ? 2.686 20.204 0.444 1.00 83.38 231 ASP A O 1
ATOM 1807 N N . VAL A 1 232 ? 3.242 18.617 -1.042 1.00 86.00 232 VAL A N 1
ATOM 1808 C CA . VAL A 1 232 ? 1.863 18.413 -1.527 1.00 86.00 232 VAL A CA 1
ATOM 1809 C C . VAL A 1 232 ? 1.057 17.435 -0.672 1.00 86.00 232 VAL A C 1
ATOM 1811 O O . VAL A 1 232 ? -0.176 17.474 -0.697 1.00 86.00 232 VAL A O 1
ATOM 1814 N N . LEU A 1 233 ? 1.713 16.545 0.082 1.00 88.88 233 LEU A N 1
ATOM 1815 C CA . LEU A 1 233 ? 1.010 15.602 0.947 1.00 88.88 233 LEU A CA 1
ATOM 1816 C C . LEU A 1 233 ? 0.259 16.364 2.040 1.00 88.88 233 LEU A C 1
ATOM 1818 O O . LEU A 1 233 ? 0.859 17.091 2.829 1.00 88.88 233 LEU A O 1
ATOM 1822 N N . ALA A 1 234 ? -1.059 16.160 2.114 1.00 88.62 234 ALA A N 1
ATOM 1823 C CA . ALA A 1 234 ? -1.919 16.838 3.084 1.00 88.62 234 ALA A CA 1
ATOM 1824 C C . ALA A 1 234 ? -1.717 18.367 3.082 1.00 88.62 234 ALA A C 1
ATOM 1826 O O . ALA A 1 234 ? -1.714 19.004 4.137 1.00 88.62 234 ALA A O 1
ATOM 1827 N N . TYR A 1 235 ? -1.466 18.948 1.904 1.00 89.44 235 TYR A N 1
ATOM 1828 C CA . TYR A 1 235 ? -1.343 20.392 1.761 1.00 89.44 235 TYR A CA 1
ATOM 1829 C C . TYR A 1 235 ? -2.646 21.065 2.201 1.00 89.44 235 TYR A C 1
ATOM 1831 O O . TYR A 1 235 ? -3.717 20.732 1.695 1.00 89.44 235 TYR A O 1
ATOM 1839 N N . GLY A 1 236 ? -2.538 21.990 3.155 1.00 89.44 236 GLY A N 1
ATOM 1840 C CA . GLY A 1 236 ? -3.682 22.705 3.718 1.00 89.44 236 GLY A CA 1
ATOM 1841 C C . GLY A 1 236 ? -4.530 21.906 4.710 1.00 89.44 236 GLY A C 1
ATOM 1842 O O . GLY A 1 236 ? -5.570 22.416 5.093 1.00 89.44 236 GLY A O 1
ATOM 1843 N N . PHE A 1 237 ? -4.110 20.700 5.120 1.00 93.38 237 PHE A N 1
ATOM 1844 C CA . PHE A 1 237 ? -4.812 19.947 6.162 1.00 93.38 237 PHE A CA 1
ATOM 1845 C C . PHE A 1 237 ? -4.718 20.657 7.520 1.00 93.38 237 PHE A C 1
ATOM 1847 O O . PHE A 1 237 ? -3.620 20.889 8.031 1.00 93.38 237 PHE A O 1
ATOM 1854 N N . GLU A 1 238 ? -5.872 20.930 8.113 1.00 93.31 238 GLU A N 1
ATOM 1855 C CA . GLU A 1 238 ? -6.069 21.511 9.435 1.00 93.31 238 GLU A CA 1
ATOM 1856 C C . GLU A 1 238 ? -6.779 20.487 10.351 1.00 93.31 238 GLU A C 1
ATOM 1858 O O . GLU A 1 238 ? -7.931 20.115 10.083 1.00 93.31 238 GLU A O 1
ATOM 1863 N N . PRO A 1 239 ? -6.119 20.024 11.433 1.00 91.69 239 PRO A N 1
ATOM 1864 C CA . PRO A 1 239 ? -6.716 19.099 12.396 1.00 91.69 239 PRO A CA 1
ATOM 1865 C C . PRO A 1 239 ? -7.985 19.658 13.049 1.00 91.69 239 PRO A C 1
ATOM 1867 O O . PRO A 1 239 ? -8.032 20.823 13.452 1.00 91.69 239 PRO A O 1
ATOM 1870 N N . GLY A 1 240 ? -9.011 18.820 13.195 1.00 89.12 240 GLY A N 1
ATOM 1871 C CA . GLY A 1 240 ? -10.304 19.199 13.781 1.00 89.12 240 GLY A CA 1
ATOM 1872 C C . GLY A 1 240 ? -11.240 19.977 12.842 1.00 89.12 240 GLY A C 1
ATOM 1873 O O . GLY A 1 240 ? -12.287 20.465 13.288 1.00 89.12 240 GLY A O 1
ATOM 1874 N N . LYS A 1 241 ? -10.871 20.087 11.563 1.00 91.50 241 LYS A N 1
ATOM 1875 C CA . LYS A 1 241 ? -11.644 20.711 10.483 1.00 91.50 241 LYS A CA 1
ATOM 1876 C C . LYS A 1 241 ? -11.749 19.780 9.274 1.00 91.50 241 LYS A C 1
ATOM 1878 O O . LYS A 1 241 ? -12.855 19.432 8.864 1.00 91.50 241 LYS A O 1
ATOM 1883 N N . ASP A 1 242 ? -10.618 19.348 8.714 1.00 92.19 242 ASP A N 1
ATOM 1884 C CA . ASP A 1 242 ? -10.565 18.663 7.409 1.00 92.19 242 ASP A CA 1
ATOM 1885 C C . ASP A 1 242 ? -10.846 17.149 7.452 1.00 92.19 242 ASP A C 1
ATOM 1887 O O . ASP A 1 242 ? -10.829 16.441 6.426 1.00 92.19 242 ASP A O 1
ATOM 1891 N N . GLU A 1 243 ? -11.151 16.626 8.638 1.00 92.81 243 GLU A N 1
ATOM 1892 C CA . GLU A 1 243 ? -11.781 15.322 8.813 1.00 92.81 243 GLU A CA 1
ATOM 1893 C C . GLU A 1 243 ? -13.162 15.291 8.138 1.00 92.81 243 GLU A C 1
ATOM 1895 O O . GLU A 1 243 ? -13.534 14.270 7.554 1.00 92.81 243 GLU A O 1
ATOM 1900 N N . LEU A 1 244 ? -13.887 16.417 8.144 1.00 90.94 244 LEU A N 1
ATOM 1901 C CA . LEU A 1 244 ? -15.184 16.586 7.488 1.00 90.94 244 LEU A CA 1
ATOM 1902 C C . LEU A 1 244 ? -15.070 17.469 6.236 1.00 90.94 244 LEU A C 1
ATOM 1904 O O . LEU A 1 244 ? -14.116 18.216 6.056 1.00 90.94 244 LEU A O 1
ATOM 1908 N N . LEU A 1 245 ? -16.052 17.358 5.338 1.00 91.62 245 LEU A N 1
ATOM 1909 C CA . LEU A 1 245 ? -16.156 18.220 4.155 1.00 91.62 245 LEU A CA 1
ATOM 1910 C C . LEU A 1 245 ? -17.104 19.393 4.431 1.00 91.62 245 LEU A C 1
ATOM 1912 O O . LEU A 1 245 ? -18.076 19.203 5.163 1.00 91.62 245 LEU A O 1
ATOM 1916 N N . PRO A 1 246 ? -16.900 20.570 3.818 1.00 94.31 246 PRO A N 1
ATOM 1917 C CA . PRO A 1 246 ? -17.841 21.673 3.952 1.00 94.31 246 PRO A CA 1
ATOM 1918 C C . PRO A 1 246 ? -19.187 21.345 3.301 1.00 94.31 246 PRO A C 1
ATOM 1920 O O . PRO A 1 246 ? -19.260 20.672 2.268 1.00 94.31 246 PRO A O 1
ATOM 1923 N N . PHE A 1 247 ? -20.263 21.906 3.845 1.00 94.88 247 PHE A N 1
ATOM 1924 C CA . PHE A 1 247 ? -21.523 22.028 3.123 1.00 94.88 247 PHE A CA 1
ATOM 1925 C C . PHE A 1 247 ? -21.410 23.128 2.068 1.00 94.88 247 PHE A C 1
ATOM 1927 O O . PHE A 1 247 ? -20.941 24.231 2.349 1.00 94.88 247 PHE A O 1
ATOM 1934 N N . HIS A 1 248 ? -21.867 22.832 0.852 1.00 95.44 248 HIS A N 1
ATOM 1935 C CA . HIS A 1 248 ? -21.949 23.824 -0.215 1.00 95.44 248 HIS A CA 1
ATOM 1936 C C . HIS A 1 248 ? -22.976 24.913 0.136 1.00 95.44 248 HIS A C 1
ATOM 1938 O O . HIS A 1 248 ? -24.023 24.604 0.709 1.00 95.44 248 HIS A O 1
ATOM 1944 N N . THR A 1 249 ? -22.726 26.167 -0.255 1.00 94.56 249 THR A N 1
ATOM 1945 C CA . THR A 1 249 ? -23.581 27.322 0.087 1.00 94.56 249 THR A CA 1
ATOM 1946 C C . THR A 1 249 ? -25.044 27.095 -0.284 1.00 94.56 249 THR A C 1
ATOM 1948 O O . THR A 1 249 ? -25.928 27.339 0.526 1.00 94.56 249 THR A O 1
ATOM 1951 N N . THR A 1 250 ? -25.313 26.495 -1.447 1.00 97.12 250 THR A N 1
ATOM 1952 C CA . THR A 1 250 ? -26.691 26.196 -1.881 1.00 97.12 250 THR A CA 1
ATOM 1953 C C . THR A 1 250 ? -27.434 25.248 -0.938 1.00 97.12 250 THR A C 1
ATOM 1955 O O . THR A 1 250 ? -28.656 25.307 -0.858 1.00 97.12 250 THR A O 1
ATOM 1958 N N . THR A 1 251 ? -26.725 24.353 -0.242 1.00 95.62 251 THR A N 1
ATOM 1959 C CA . THR A 1 251 ? -27.318 23.444 0.750 1.00 95.62 251 THR A CA 1
ATOM 1960 C C . THR A 1 251 ? -27.755 24.213 1.994 1.00 95.62 251 THR A C 1
ATOM 1962 O O . THR A 1 251 ? -28.829 23.946 2.527 1.00 95.62 251 THR A O 1
ATOM 1965 N N . ILE A 1 252 ? -26.946 25.184 2.425 1.00 95.88 252 ILE A N 1
ATOM 1966 C CA . ILE A 1 252 ? -27.243 26.058 3.567 1.00 95.88 252 ILE A CA 1
ATOM 1967 C C . ILE A 1 252 ? -28.396 27.009 3.212 1.00 95.88 252 ILE A C 1
ATOM 1969 O O . ILE A 1 252 ? -29.363 27.106 3.963 1.00 95.88 252 ILE A O 1
ATOM 1973 N N . ASP A 1 253 ? -28.352 27.633 2.032 1.00 96.06 253 ASP A N 1
ATOM 1974 C CA . ASP A 1 253 ? -29.397 28.551 1.558 1.00 96.06 253 ASP A CA 1
ATOM 1975 C C . ASP A 1 253 ? -30.763 27.856 1.424 1.00 96.06 253 ASP A C 1
ATOM 1977 O O . ASP A 1 253 ? -31.801 28.441 1.736 1.00 96.06 253 ASP A O 1
ATOM 1981 N N . ALA A 1 254 ? -30.776 26.591 0.984 1.00 97.44 254 ALA A N 1
ATOM 1982 C CA . ALA A 1 254 ? -32.000 25.804 0.834 1.00 97.44 254 ALA A CA 1
ATOM 1983 C C . ALA A 1 254 ? -32.615 25.372 2.176 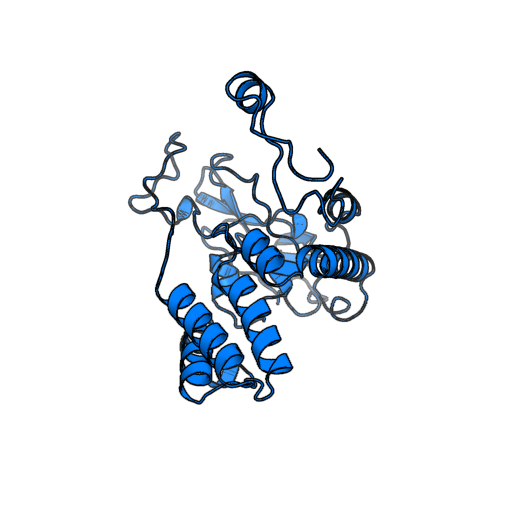1.00 97.44 254 ALA A C 1
ATOM 1985 O O . ALA A 1 254 ? -33.822 25.130 2.253 1.00 97.44 254 ALA A O 1
ATOM 1986 N N . ASN A 1 255 ? -31.808 25.249 3.231 1.00 96.94 255 ASN A N 1
ATOM 1987 C CA . ASN A 1 255 ? -32.279 24.897 4.562 1.00 96.94 255 ASN A CA 1
ATOM 1988 C C . ASN A 1 255 ? -31.476 25.655 5.632 1.00 96.94 255 ASN A C 1
ATOM 1990 O O . ASN A 1 255 ? -30.456 25.142 6.098 1.00 96.94 255 ASN A O 1
ATOM 1994 N N . PRO A 1 256 ? -31.973 26.808 6.119 1.00 92.56 256 PRO A N 1
ATOM 1995 C CA . PRO A 1 256 ? -31.248 27.654 7.070 1.00 92.56 256 PRO A CA 1
ATOM 1996 C C . PRO A 1 256 ? -31.054 27.016 8.457 1.00 92.56 256 PRO A C 1
ATOM 1998 O O . PRO A 1 256 ? -30.428 27.615 9.326 1.00 92.56 256 PRO A O 1
ATOM 2001 N N . LYS A 1 257 ? -31.600 25.814 8.700 1.00 96.62 257 LYS A N 1
ATOM 2002 C CA . LYS A 1 257 ? -31.305 25.019 9.903 1.00 96.62 257 LYS A CA 1
ATOM 2003 C C . LYS A 1 257 ? -30.001 24.221 9.788 1.00 96.62 257 LYS A C 1
ATOM 2005 O O . LYS A 1 257 ? -29.542 23.700 10.800 1.00 96.62 257 LYS A O 1
ATOM 2010 N N . ILE A 1 258 ? -29.440 24.072 8.587 1.00 95.44 258 ILE A N 1
ATOM 2011 C CA . ILE A 1 258 ? -28.131 23.446 8.384 1.00 95.44 258 ILE A CA 1
ATOM 2012 C C . ILE A 1 258 ? -27.062 24.470 8.752 1.00 95.44 258 ILE A C 1
ATOM 2014 O O . ILE A 1 258 ? -27.015 25.561 8.191 1.00 95.44 258 ILE A O 1
ATOM 2018 N N . ILE A 1 259 ? -26.205 24.096 9.696 1.00 94.00 259 ILE A N 1
ATOM 2019 C CA . ILE A 1 259 ? -25.043 24.882 10.108 1.00 94.00 259 ILE A CA 1
ATOM 2020 C C . ILE A 1 259 ? -23.808 24.244 9.474 1.00 94.00 259 ILE A C 1
ATOM 2022 O O . ILE A 1 259 ? -23.755 23.026 9.292 1.00 94.00 259 ILE A O 1
ATOM 2026 N N . GLN A 1 260 ? -22.838 25.077 9.107 1.00 94.44 260 GLN A N 1
ATOM 2027 C CA . GLN A 1 260 ? -21.580 24.618 8.541 1.00 94.44 260 GLN A CA 1
ATOM 2028 C C . GLN A 1 260 ? -20.816 23.706 9.520 1.00 94.44 260 GLN A C 1
ATOM 2030 O O . GLN A 1 260 ? -20.929 23.849 10.740 1.00 94.44 260 GLN A O 1
ATOM 2035 N N . ASN A 1 261 ? -20.045 22.761 8.978 1.00 92.12 261 ASN A N 1
ATOM 2036 C CA . ASN A 1 261 ? -19.118 21.956 9.768 1.00 92.12 261 ASN A CA 1
ATOM 2037 C C . ASN A 1 261 ? -18.041 22.845 10.406 1.00 92.12 261 ASN A C 1
ATOM 2039 O O . ASN A 1 261 ? -17.668 23.881 9.861 1.00 92.12 261 ASN A O 1
ATOM 2043 N N . ASN A 1 262 ? -17.543 22.435 11.574 1.00 88.69 262 ASN A N 1
ATOM 2044 C CA . ASN A 1 262 ? -16.556 23.207 12.323 1.00 88.69 262 ASN A CA 1
ATOM 2045 C C . ASN A 1 262 ? -15.329 23.557 11.458 1.00 88.69 262 ASN A C 1
ATOM 2047 O O . ASN A 1 262 ? -14.766 22.684 10.802 1.00 88.69 262 ASN A O 1
ATOM 2051 N N . GLY A 1 263 ? -14.919 24.828 11.477 1.00 86.62 263 GLY A N 1
ATOM 2052 C CA . GLY A 1 263 ? -13.752 25.328 10.741 1.00 86.62 263 GLY A CA 1
ATOM 2053 C C . GLY A 1 263 ? -13.999 25.767 9.288 1.00 86.62 263 GLY A C 1
ATOM 2054 O O . GLY A 1 263 ? -13.052 26.237 8.651 1.00 86.62 263 GLY A O 1
ATOM 2055 N N . TYR A 1 264 ? -15.231 25.658 8.776 1.00 88.38 264 TYR A N 1
ATOM 2056 C CA . TYR A 1 264 ? -15.635 26.101 7.432 1.00 88.38 264 TYR A CA 1
ATOM 2057 C C . TYR A 1 264 ? -16.631 27.265 7.446 1.00 88.38 264 TYR A C 1
ATOM 2059 O O . TYR A 1 264 ? -17.332 27.452 8.467 1.00 88.38 264 TYR A O 1
#

Sequence (264 aa):
RVDNRGNGALTVLPTTFYAYTANDTRRDVTCATYNVNANGTIAPRQLREIVDGKYRRDWIVPNMMASTAQYFGLNWVMIRYSDVLLMFAEAENELNNGPTAAAIDAFEKVRIRAFGGNASLIGTTPSSYDGFFNAIVNERMLELCGEGVRKFDLIRWNLLEQRLAEVKQQLADMVAGLPPYDNLPTTMYFTPGITTMTWDNSLYDPAPVTPPTGSTAVAWTSSTIQTTLIDVLAYGFEPGKDELLPFHTTTIDANPKIIQNNGY